Protein AF-A0A1B0CRQ1-F1 (afdb_monomer)

Nearest PDB structures (foldseek):
  3c6m-assembly1_B  TM=9.203E-01  e=2.410E-35  Homo sapiens
  3c6m-assembly1_A  TM=9.330E-01  e=7.000E-35  Homo sapiens
  3c6k-assembly1_B  TM=8.951E-01  e=2.713E-35  Homo sapiens
  3c6m-assembly2_D  TM=9.655E-01  e=1.120E-27  Homo sapiens
  3c6m-assembly2_C  TM=9.117E-01  e=4.089E-28  Homo sapiens

Organism: Lutzomyia longipalpis (NCBI:txid7200)

Sequence (328 aa):
MSVQTILLDFSIDPQRLGDDASRKEVRKRIEEALECYIPNLRFVHDLLPEDGYFCTYMDKAGTVVTVRFFHVQGLITVNVEYYKENSEQPRVSLESIKLLENSLRNYLGSERSKHLPPIKRGTYIDVYLTSSDERLIEYDIDKMVFEKRSPFQKVQIVHSKVLGNMLVLDELQNLAEADLIYTETLMMRGVEQYEGKEIVILGGGDGALLYELLKENPKFVTMLEIDDLVMQACNEHMKSICGDVLERRNGPNYEIIVGDCMVALQKYFKDGRKFDYVFGDLTDVPLSPTPTGELWDFIRTFLEASFKVLRPDGKFMTHANGPTVQRR

Radius of gyration: 27.2 Å; Cα contacts (8 Å, |Δi|>4): 620; chains: 1; bounding box: 61×34×74 Å

Secondary structure (DS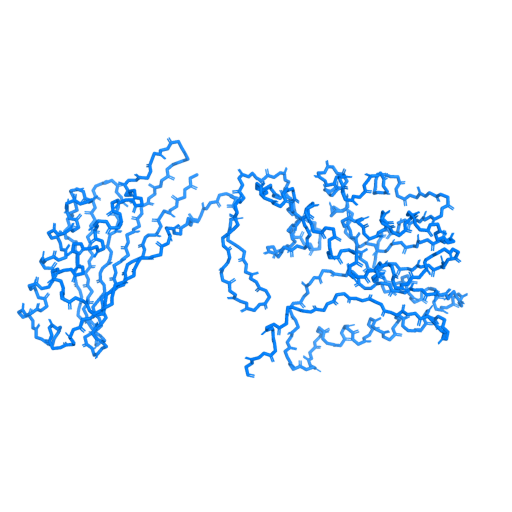SP, 8-state):
-EEEEEEEEEE--GGGGTSHHHHHHHHHHHHHHHHHHSTT-EEEEEE--TTEEEEEEE-TTS-EEEEEEETTTTEEEEEEEEEE-TTSPPSS-HHHHHHHHHHHHHHTT-SEEEEPPPEEES-SS--EEE-TTS-EEE--EEEEEEEEE-SS-EEEEEEETTTEEEEEETTEEEEETTTHHHHHHHTTTTTS--TT-EEEEEE-TT-HHHHHHHTT--SEEEEEES-HHHHHHHHHH-HHHHTTHHHHSEETTEEEEES-HHHHHHHHHHTT--EEEEEEEPPP----SSS-SHHHHHHHHHHHHHHHHEEEEEEEEE----TTTT--

Solvent-accessible surface area (backbone atoms only — not comparable to full-atom values): 17934 Å² total; per-residue (Å²): 78,27,37,40,39,37,48,36,41,35,33,34,68,28,74,54,45,69,46,72,68,44,37,52,52,53,49,51,52,50,50,61,52,45,42,77,64,44,73,73,58,36,84,72,52,71,48,76,55,98,69,31,40,37,40,34,31,36,32,95,87,58,38,37,35,42,39,40,36,31,28,88,78,12,36,38,39,39,40,39,38,32,79,42,55,73,91,52,78,69,88,66,41,76,66,48,51,54,52,46,51,53,52,49,30,62,77,57,63,33,83,45,69,47,74,56,81,65,43,71,42,79,41,94,59,84,38,69,41,60,46,86,68,73,44,88,39,79,56,70,55,80,44,78,74,44,77,51,72,57,102,85,45,40,41,33,32,35,32,27,83,86,39,38,43,28,40,27,49,71,73,35,82,76,51,37,63,64,42,56,64,57,46,40,56,55,61,38,65,89,75,58,80,47,59,66,31,37,35,38,34,35,29,48,43,61,28,36,58,61,44,58,48,58,76,42,52,35,53,30,38,41,32,21,24,65,54,67,62,48,26,53,52,24,46,74,65,37,37,90,47,14,58,60,56,58,75,59,36,52,59,99,42,36,40,56,46,82,33,64,45,69,62,52,41,54,49,35,41,76,71,67,46,66,23,46,33,40,35,46,45,57,82,91,67,90,74,65,92,59,91,63,56,72,69,44,55,47,51,52,53,51,51,56,44,51,56,63,25,40,38,100,86,34,48,80,38,55,78,88,74,60,91,65,63,78,76,127

Mean predicted aligned error: 5.33 Å

pLDDT: mean 93.25, std 8.68, range [39.09, 98.88]

Structure (mmCIF, N/CA/C/O backbone):
data_AF-A0A1B0CRQ1-F1
#
_entry.id   AF-A0A1B0CRQ1-F1
#
loop_
_atom_site.group_PDB
_atom_site.id
_atom_site.type_symbol
_atom_site.label_atom_id
_atom_site.label_alt_id
_atom_site.label_comp_id
_atom_site.label_asym_id
_atom_site.label_entity_id
_atom_site.label_seq_id
_atom_site.pdbx_PDB_ins_code
_atom_site.Cartn_x
_atom_site.Cartn_y
_atom_site.Cartn_z
_atom_site.occupancy
_atom_site.B_iso_or_equiv
_atom_site.auth_seq_id
_atom_site.auth_comp_id
_atom_site.auth_asym_id
_atom_site.auth_atom_id
_atom_site.pdbx_PDB_model_num
ATOM 1 N N . MET A 1 1 ? 0.715 12.984 -14.989 1.00 88.44 1 MET A N 1
ATOM 2 C CA . MET A 1 1 ? 1.941 12.765 -15.766 1.00 88.44 1 MET A CA 1
ATOM 3 C C . MET A 1 1 ? 2.784 11.715 -15.071 1.00 88.44 1 MET A C 1
ATOM 5 O O . MET A 1 1 ? 2.513 11.420 -13.911 1.00 88.44 1 MET A O 1
ATOM 9 N N . SER A 1 2 ? 3.770 11.146 -15.756 1.00 93.94 2 SER A N 1
ATOM 10 C CA . SER A 1 2 ? 4.771 10.257 -15.148 1.00 93.94 2 SER A CA 1
ATOM 11 C C . SER A 1 2 ? 5.952 10.059 -16.090 1.00 93.94 2 SER A C 1
ATOM 13 O O . SER A 1 2 ? 5.806 10.179 -17.308 1.00 93.94 2 SER A O 1
ATOM 15 N N . VAL A 1 3 ? 7.100 9.696 -15.535 1.00 95.75 3 VAL A N 1
ATOM 16 C CA . VAL A 1 3 ? 8.190 9.094 -16.301 1.00 95.75 3 VAL A CA 1
ATOM 17 C C . VAL A 1 3 ? 7.871 7.612 -16.466 1.00 95.75 3 VAL A C 1
ATOM 19 O O . VAL A 1 3 ? 7.690 6.895 -15.486 1.00 95.75 3 VAL A O 1
ATOM 22 N N . GLN A 1 4 ? 7.748 7.165 -17.708 1.00 96.06 4 GLN A N 1
ATOM 23 C CA . GLN A 1 4 ? 7.554 5.764 -18.054 1.00 96.06 4 GLN A CA 1
ATOM 24 C C . GLN A 1 4 ? 8.923 5.100 -18.155 1.00 96.06 4 GLN A C 1
ATOM 26 O O . GLN A 1 4 ? 9.719 5.497 -19.005 1.00 96.06 4 GLN A O 1
ATOM 31 N N . THR A 1 5 ? 9.177 4.091 -17.325 1.00 97.19 5 THR A N 1
ATOM 32 C CA . THR A 1 5 ? 10.409 3.296 -17.358 1.00 97.19 5 THR A CA 1
ATOM 33 C C . THR A 1 5 ? 10.082 1.883 -17.828 1.00 97.19 5 THR A C 1
ATOM 35 O O . THR A 1 5 ? 9.394 1.126 -17.143 1.00 97.19 5 THR A O 1
ATOM 38 N N . ILE A 1 6 ? 10.567 1.528 -19.015 1.00 97.94 6 ILE A N 1
ATOM 39 C CA . ILE A 1 6 ? 10.439 0.191 -19.600 1.00 97.94 6 ILE A CA 1
ATOM 40 C C . ILE A 1 6 ? 11.764 -0.531 -19.402 1.00 97.94 6 ILE A C 1
ATOM 42 O O . ILE A 1 6 ? 12.817 0.017 -19.723 1.00 97.94 6 ILE A O 1
ATOM 46 N N . LEU A 1 7 ? 11.688 -1.761 -18.904 1.00 98.00 7 LEU A N 1
ATOM 47 C CA . LEU A 1 7 ? 12.839 -2.597 -18.588 1.00 98.00 7 LEU A CA 1
ATOM 48 C C . LEU A 1 7 ? 12.745 -3.885 -19.403 1.00 98.00 7 LEU A C 1
ATOM 50 O O . LEU A 1 7 ? 11.723 -4.581 -19.336 1.00 98.00 7 LEU A O 1
ATOM 54 N N . LEU A 1 8 ? 13.787 -4.178 -20.181 1.00 98.19 8 LEU A N 1
ATOM 55 C CA . LEU A 1 8 ? 13.938 -5.439 -20.899 1.00 98.19 8 LEU A CA 1
ATOM 56 C C . LEU A 1 8 ? 15.290 -6.080 -20.587 1.00 98.19 8 LEU A C 1
ATOM 58 O O . LEU A 1 8 ? 16.320 -5.414 -20.658 1.00 98.19 8 LEU A O 1
ATOM 62 N N . ASP A 1 9 ? 15.279 -7.386 -20.350 1.00 98.00 9 ASP A N 1
ATOM 63 C CA . ASP A 1 9 ? 16.461 -8.182 -20.032 1.00 98.00 9 ASP A CA 1
ATOM 64 C C . ASP A 1 9 ? 16.613 -9.340 -21.022 1.00 98.00 9 ASP A C 1
ATOM 66 O O . ASP A 1 9 ? 15.627 -9.988 -21.388 1.00 98.00 9 ASP A O 1
ATOM 70 N N . PHE A 1 10 ? 17.851 -9.631 -21.421 1.00 98.00 10 PHE A N 1
ATOM 71 C CA . PHE A 1 10 ? 18.196 -10.703 -22.354 1.00 98.00 10 PHE A CA 1
ATOM 72 C C . PHE A 1 10 ? 19.434 -11.463 -21.877 1.00 98.00 10 PHE A C 1
ATOM 74 O O . PHE A 1 10 ? 20.488 -10.870 -21.657 1.00 98.00 10 PHE A O 1
ATOM 81 N N . SER A 1 11 ? 19.330 -12.785 -21.766 1.00 97.19 11 SER A N 1
ATOM 82 C CA . SER A 1 11 ? 20.460 -13.686 -21.514 1.00 97.19 11 SER A CA 1
ATOM 83 C C . SER A 1 11 ? 20.963 -14.271 -22.832 1.00 97.19 11 SER A C 1
ATOM 85 O O . SER A 1 11 ? 20.168 -14.822 -23.598 1.00 97.19 11 SER A O 1
ATOM 87 N N . ILE A 1 12 ? 22.254 -14.139 -23.115 1.00 95.25 12 ILE A N 1
ATOM 88 C CA . ILE A 1 12 ? 22.922 -14.582 -24.344 1.00 95.25 12 ILE A CA 1
ATOM 89 C C . ILE A 1 12 ? 24.236 -15.290 -24.008 1.00 95.25 12 ILE A C 1
ATOM 91 O O . ILE A 1 12 ? 24.739 -15.162 -22.896 1.00 95.25 12 ILE A O 1
ATOM 95 N N . ASP A 1 13 ? 24.833 -15.976 -24.983 1.00 93.56 13 ASP A N 1
ATOM 96 C CA . ASP A 1 13 ? 26.177 -16.541 -24.829 1.00 93.56 13 ASP A CA 1
ATOM 97 C C . ASP A 1 13 ? 27.212 -15.431 -24.511 1.00 93.56 13 ASP A C 1
ATOM 99 O O . ASP A 1 13 ? 27.408 -14.531 -25.344 1.00 93.56 13 ASP A O 1
ATOM 103 N N . PRO A 1 14 ? 27.902 -15.489 -23.350 1.00 92.69 14 PRO A N 1
ATOM 104 C CA . PRO A 1 14 ? 28.963 -14.556 -22.964 1.00 92.69 14 PRO A CA 1
ATOM 105 C C . PRO A 1 14 ? 30.034 -14.331 -24.040 1.00 92.69 14 PRO A C 1
ATOM 107 O O . PRO A 1 14 ? 30.553 -13.220 -24.176 1.00 92.69 14 PRO A O 1
ATOM 110 N N . GLN A 1 15 ? 30.348 -15.348 -24.855 1.00 89.50 15 GLN A N 1
ATOM 111 C CA . GLN A 1 15 ? 31.367 -15.242 -25.906 1.00 89.50 15 GLN A CA 1
ATOM 112 C C . GLN A 1 15 ? 31.017 -14.175 -26.949 1.00 89.50 15 GLN A C 1
ATOM 114 O O . GLN A 1 15 ? 31.909 -13.520 -27.486 1.00 89.50 15 GLN A O 1
ATOM 119 N N . ARG A 1 16 ? 29.722 -13.908 -27.169 1.00 88.56 16 ARG A N 1
ATOM 120 C CA . ARG A 1 16 ? 29.246 -12.860 -28.087 1.00 88.56 16 ARG A CA 1
ATOM 121 C C . ARG A 1 16 ? 29.513 -11.438 -27.589 1.00 88.56 16 ARG A C 1
ATOM 123 O O . ARG A 1 16 ? 29.353 -10.489 -28.354 1.00 88.56 16 ARG A O 1
ATOM 130 N N . LEU A 1 17 ? 29.900 -11.280 -26.323 1.00 89.38 17 LEU A N 1
ATOM 131 C CA . LEU A 1 17 ? 30.259 -10.000 -25.710 1.00 89.38 17 LEU A CA 1
ATOM 132 C C . LEU A 1 17 ? 31.766 -9.879 -25.423 1.00 89.38 17 LEU A C 1
ATOM 134 O O . LEU A 1 17 ? 32.216 -8.827 -24.961 1.00 89.38 17 LEU A O 1
ATOM 138 N N . GLY A 1 18 ? 32.546 -10.931 -25.694 1.00 79.62 18 GLY A N 1
ATOM 139 C CA . GLY A 1 18 ? 33.951 -11.032 -25.296 1.00 79.62 18 GLY A CA 1
ATOM 140 C C . GLY A 1 18 ? 34.890 -10.100 -26.065 1.00 79.62 18 GLY A C 1
ATOM 141 O O . GLY A 1 18 ? 35.746 -9.450 -25.463 1.00 79.62 18 GLY A O 1
ATOM 142 N N . ASP A 1 19 ? 34.705 -9.960 -27.378 1.00 86.44 19 ASP A N 1
ATOM 143 C CA . ASP A 1 19 ? 35.549 -9.119 -28.232 1.00 86.44 19 ASP A CA 1
ATOM 144 C C . ASP A 1 19 ? 34.813 -7.889 -28.797 1.00 86.44 19 ASP A C 1
ATOM 146 O O . ASP A 1 19 ? 33.585 -7.793 -28.796 1.00 86.44 19 ASP A O 1
ATOM 150 N N . ASP A 1 20 ? 35.589 -6.909 -29.263 1.00 86.44 20 ASP A N 1
ATOM 151 C CA . ASP A 1 20 ? 35.076 -5.618 -29.732 1.00 86.44 20 ASP A CA 1
ATOM 152 C C . ASP A 1 20 ? 34.212 -5.723 -30.999 1.00 86.44 20 ASP A C 1
ATOM 154 O O . ASP A 1 20 ? 33.214 -5.010 -31.124 1.00 86.44 20 ASP A O 1
ATOM 158 N N . ALA A 1 21 ? 34.554 -6.624 -31.924 1.00 89.06 21 ALA A N 1
ATOM 159 C CA . ALA A 1 21 ? 33.809 -6.785 -33.168 1.00 89.06 21 ALA A CA 1
ATOM 160 C C . ALA A 1 21 ? 32.435 -7.408 -32.896 1.00 89.06 21 ALA A C 1
ATOM 162 O O . ALA A 1 21 ? 31.419 -6.886 -33.364 1.00 89.06 21 ALA A O 1
ATOM 163 N N . SER A 1 22 ? 32.394 -8.458 -32.073 1.00 87.69 22 SER A N 1
ATOM 164 C CA . SER A 1 22 ? 31.145 -9.100 -31.658 1.00 87.69 22 SER A CA 1
ATOM 165 C C . SER A 1 22 ? 30.237 -8.130 -30.899 1.00 87.69 22 SER A C 1
ATOM 167 O O . SER A 1 22 ? 29.057 -8.003 -31.236 1.00 87.69 22 SER A O 1
ATOM 169 N N . ARG A 1 23 ? 30.783 -7.350 -29.952 1.00 88.81 23 ARG A N 1
ATOM 170 C CA . ARG A 1 23 ? 30.013 -6.319 -29.230 1.00 88.81 23 ARG A CA 1
ATOM 171 C C . ARG A 1 23 ? 29.415 -5.269 -30.162 1.00 88.81 23 ARG A C 1
ATOM 173 O O . ARG A 1 23 ? 28.250 -4.910 -30.000 1.00 88.81 23 ARG A O 1
ATOM 180 N N . LYS A 1 24 ? 30.183 -4.777 -31.139 1.00 89.50 24 LYS A N 1
ATOM 181 C CA . LYS A 1 24 ? 29.703 -3.780 -32.110 1.00 89.50 24 LYS A CA 1
ATOM 182 C C . LYS A 1 24 ? 28.577 -4.318 -32.987 1.00 89.50 24 LYS A C 1
ATOM 184 O O . LYS A 1 24 ? 27.619 -3.586 -33.227 1.00 89.50 24 LYS A O 1
ATOM 189 N N . GLU A 1 25 ? 28.654 -5.578 -33.417 1.00 91.50 25 GLU A N 1
ATOM 190 C CA . GLU A 1 25 ? 27.569 -6.217 -34.171 1.00 91.50 25 GLU A CA 1
ATOM 191 C C . GLU A 1 25 ? 26.310 -6.359 -33.309 1.00 91.50 25 GLU A C 1
ATOM 193 O O . GLU A 1 25 ? 25.230 -5.951 -33.730 1.00 91.50 25 GLU A O 1
ATOM 198 N N . VAL A 1 26 ? 26.440 -6.853 -32.072 1.00 92.62 26 VAL A N 1
ATOM 199 C CA . VAL A 1 26 ? 25.307 -6.967 -31.137 1.00 92.62 26 VAL A CA 1
ATOM 200 C C . VAL A 1 26 ? 24.661 -5.598 -30.892 1.00 92.62 26 VAL A C 1
ATOM 202 O O . VAL A 1 26 ? 23.442 -5.466 -31.006 1.00 92.62 26 VAL A O 1
ATOM 205 N N . ARG A 1 27 ? 25.463 -4.559 -30.624 1.00 93.38 27 ARG A N 1
ATOM 206 C CA . ARG A 1 27 ? 24.983 -3.181 -30.449 1.00 93.38 27 ARG A CA 1
ATOM 207 C C . ARG A 1 27 ? 24.212 -2.692 -31.672 1.00 93.38 27 ARG A C 1
ATOM 209 O O . ARG A 1 27 ? 23.125 -2.146 -31.520 1.00 93.38 27 ARG A O 1
ATOM 216 N N . LYS A 1 28 ? 24.756 -2.904 -32.872 1.00 92.69 28 LYS A N 1
ATOM 217 C CA . LYS A 1 28 ? 24.121 -2.485 -34.124 1.00 92.69 28 LYS A CA 1
ATOM 218 C C . LYS A 1 28 ? 22.754 -3.149 -34.310 1.00 92.69 28 LYS A C 1
ATOM 220 O O . LYS A 1 28 ? 21.801 -2.476 -34.678 1.00 92.69 28 LYS A O 1
ATOM 225 N N . ARG A 1 29 ? 22.629 -4.443 -33.998 1.00 93.62 29 ARG A N 1
ATOM 226 C CA . ARG A 1 29 ? 21.335 -5.149 -34.052 1.00 93.62 29 ARG A CA 1
ATOM 227 C C . ARG A 1 29 ? 20.323 -4.611 -33.053 1.00 93.62 29 ARG A C 1
ATOM 229 O O . ARG A 1 29 ? 19.144 -4.511 -33.380 1.00 93.62 29 ARG A O 1
ATOM 236 N N . ILE A 1 30 ? 20.777 -4.260 -31.851 1.00 95.88 30 ILE A N 1
ATOM 237 C CA . ILE A 1 30 ? 19.916 -3.631 -30.848 1.00 95.88 30 ILE A CA 1
ATOM 238 C C . ILE A 1 30 ? 19.436 -2.267 -31.344 1.00 95.88 30 ILE A C 1
ATOM 240 O O . ILE A 1 30 ? 18.247 -1.986 -31.264 1.00 95.88 30 ILE A O 1
ATOM 244 N N . GLU A 1 31 ? 20.328 -1.455 -31.905 1.00 94.94 31 GLU A N 1
ATOM 245 C CA . GLU A 1 31 ? 20.001 -0.150 -32.488 1.00 94.94 31 GLU A CA 1
ATOM 246 C C . GLU A 1 31 ? 18.971 -0.263 -33.624 1.00 94.94 31 GLU A C 1
ATOM 248 O O . GLU A 1 31 ? 17.937 0.401 -33.569 1.00 94.94 31 GLU A O 1
ATOM 253 N N . GLU A 1 32 ? 19.188 -1.172 -34.583 1.00 93.81 32 GLU A N 1
ATOM 254 C CA . GLU A 1 32 ? 18.252 -1.459 -35.686 1.00 93.81 32 GLU A CA 1
ATOM 255 C C . GLU A 1 32 ? 16.860 -1.863 -35.164 1.00 93.81 32 GLU A C 1
ATOM 257 O O . GLU A 1 32 ? 15.829 -1.405 -35.666 1.00 93.81 32 GLU A O 1
ATOM 262 N N . ALA A 1 33 ? 16.813 -2.713 -34.132 1.00 95.38 33 ALA A N 1
ATOM 263 C CA . ALA A 1 33 ? 15.559 -3.140 -33.526 1.00 95.38 33 ALA A CA 1
ATOM 264 C C . ALA A 1 33 ? 14.872 -2.003 -32.759 1.00 95.38 33 ALA A C 1
ATOM 266 O O . ALA A 1 33 ? 13.660 -1.850 -32.880 1.00 95.38 33 ALA A O 1
ATOM 267 N N . LEU A 1 34 ? 15.616 -1.200 -31.994 1.00 95.69 34 LEU A N 1
ATOM 268 C CA . LEU A 1 34 ? 15.077 -0.064 -31.246 1.00 95.69 34 LEU A CA 1
ATOM 269 C C . LEU A 1 34 ? 14.455 0.980 -32.178 1.00 95.69 34 LEU A C 1
ATOM 271 O O . LEU A 1 34 ? 13.351 1.444 -31.901 1.00 95.69 34 LEU A O 1
ATOM 275 N N . GLU A 1 35 ? 15.107 1.304 -33.297 1.00 93.50 35 GLU A N 1
ATOM 276 C CA . GLU A 1 35 ? 14.632 2.319 -34.247 1.00 93.50 35 GLU A CA 1
ATOM 277 C C . GLU A 1 35 ? 13.273 1.960 -34.878 1.00 93.50 35 GLU A C 1
ATOM 279 O O . GLU A 1 35 ? 12.467 2.843 -35.173 1.00 93.50 35 GLU A O 1
ATOM 284 N N . CYS A 1 36 ? 12.967 0.663 -35.004 1.00 93.19 36 CYS A N 1
ATOM 285 C CA . CYS A 1 36 ? 11.681 0.180 -35.516 1.00 93.19 36 CYS A CA 1
ATOM 286 C C . CYS A 1 36 ? 10.493 0.494 -34.587 1.00 93.19 36 CYS A C 1
ATOM 288 O O . CYS A 1 36 ? 9.362 0.596 -35.060 1.00 93.19 36 CYS A O 1
ATOM 290 N N . TYR A 1 37 ? 10.730 0.634 -33.278 1.00 93.56 37 TYR A N 1
ATOM 291 C CA . TYR A 1 37 ? 9.677 0.862 -32.276 1.00 93.56 37 TYR A CA 1
ATOM 292 C C . TYR A 1 37 ? 9.784 2.225 -31.586 1.00 93.56 37 TYR A C 1
ATOM 294 O O . TYR A 1 37 ? 8.810 2.696 -31.002 1.00 93.56 37 TYR A O 1
ATOM 302 N N . ILE A 1 38 ? 10.952 2.862 -31.657 1.00 93.81 38 ILE A N 1
ATOM 303 C CA . ILE A 1 38 ? 11.248 4.176 -31.089 1.00 93.81 38 ILE A CA 1
ATOM 304 C C . ILE A 1 38 ? 11.959 4.994 -32.181 1.00 93.81 38 ILE A C 1
ATOM 306 O O . ILE A 1 38 ? 13.190 4.989 -32.276 1.00 93.81 38 ILE A O 1
ATOM 310 N N . PRO A 1 39 ? 11.198 5.672 -33.056 1.00 90.25 39 PRO A N 1
ATOM 311 C CA . PRO A 1 39 ? 11.765 6.329 -34.225 1.00 90.25 39 PRO A CA 1
ATOM 312 C C . PRO A 1 39 ? 12.618 7.541 -33.834 1.00 90.25 39 PRO A C 1
ATOM 314 O O . PRO A 1 39 ? 12.297 8.271 -32.897 1.00 90.25 39 PRO A O 1
ATOM 317 N N . ASN A 1 40 ? 13.644 7.834 -34.636 1.00 92.19 40 ASN A N 1
ATOM 318 C CA . ASN A 1 40 ? 14.560 8.973 -34.467 1.00 92.19 40 ASN A CA 1
ATOM 319 C C . ASN A 1 40 ? 15.499 8.900 -33.249 1.00 92.19 40 ASN A C 1
ATOM 321 O O . ASN A 1 40 ? 16.061 9.935 -32.865 1.00 92.19 40 ASN A O 1
ATOM 325 N N . LEU A 1 41 ? 15.696 7.718 -32.658 1.00 94.88 41 LEU A N 1
ATOM 326 C CA . LEU A 1 41 ? 16.776 7.511 -31.696 1.00 94.88 41 LEU A CA 1
ATOM 327 C C . LEU A 1 41 ? 18.131 7.770 -32.354 1.00 94.88 41 LEU A C 1
ATOM 329 O O . LEU A 1 41 ? 18.386 7.369 -33.486 1.00 94.88 41 LEU A O 1
ATOM 333 N N . ARG A 1 42 ? 19.013 8.455 -31.632 1.00 95.31 42 ARG A N 1
ATOM 334 C CA . ARG A 1 42 ? 20.388 8.712 -32.057 1.00 95.31 42 ARG A CA 1
ATOM 335 C C . ARG A 1 42 ? 21.341 8.225 -30.995 1.00 95.31 42 ARG A C 1
ATOM 337 O O . ARG A 1 42 ? 21.136 8.504 -29.816 1.00 95.31 42 ARG A O 1
ATOM 344 N N . PHE A 1 43 ? 22.401 7.556 -31.420 1.00 96.00 43 PHE A N 1
ATOM 345 C CA . PHE A 1 43 ? 23.526 7.251 -30.552 1.00 96.00 43 PHE A CA 1
ATOM 346 C C . PHE A 1 43 ? 24.104 8.541 -29.950 1.00 96.00 43 PHE A C 1
ATOM 348 O O . PHE A 1 43 ? 24.338 9.517 -30.668 1.00 96.00 43 PHE A O 1
ATOM 355 N N . VAL A 1 44 ? 24.326 8.542 -28.636 1.00 95.75 44 VAL A N 1
ATOM 356 C CA . VAL A 1 44 ? 24.878 9.688 -27.900 1.00 95.75 44 VAL A CA 1
ATOM 357 C C . VAL A 1 44 ? 26.291 9.392 -27.427 1.00 95.75 44 VAL A C 1
ATOM 359 O O . VAL A 1 44 ? 27.205 10.171 -27.691 1.00 95.75 44 VAL A O 1
ATOM 362 N N . HIS A 1 45 ? 26.467 8.290 -26.702 1.00 94.94 45 HIS A N 1
ATOM 363 C CA . HIS A 1 45 ? 27.728 7.974 -26.045 1.00 94.94 45 HIS A CA 1
ATOM 364 C C . 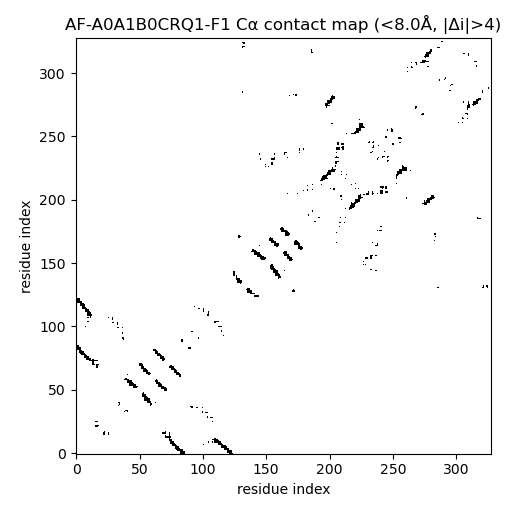HIS A 1 45 ? 27.820 6.490 -25.689 1.00 94.94 45 HIS A C 1
ATOM 366 O O . HIS A 1 45 ? 26.797 5.833 -25.480 1.00 94.94 45 HIS A O 1
ATOM 372 N N . ASP A 1 46 ? 29.045 5.985 -25.575 1.00 95.00 46 ASP A N 1
ATOM 373 C CA . ASP A 1 46 ? 29.357 4.661 -25.064 1.00 95.00 46 ASP A CA 1
ATOM 374 C C . ASP A 1 46 ? 30.573 4.651 -24.134 1.00 95.00 46 ASP A C 1
ATOM 376 O O . ASP A 1 46 ? 31.450 5.509 -24.202 1.00 95.00 46 ASP A O 1
ATOM 380 N N . LEU A 1 47 ? 30.606 3.656 -23.249 1.00 94.00 47 LEU A N 1
ATOM 381 C CA . LEU A 1 47 ? 31.667 3.428 -22.274 1.00 94.00 47 LEU A CA 1
ATOM 382 C C . LEU A 1 47 ? 31.953 1.931 -22.153 1.00 94.00 47 LEU A C 1
ATOM 384 O O . LEU A 1 47 ? 31.050 1.103 -22.277 1.00 94.00 47 LEU A O 1
ATOM 388 N N . LEU A 1 48 ? 33.204 1.590 -21.847 1.00 92.06 48 LEU A N 1
ATOM 389 C CA . LEU A 1 48 ? 33.649 0.217 -21.602 1.00 92.06 48 LEU A CA 1
ATOM 390 C C . LEU A 1 48 ? 34.190 0.078 -20.164 1.00 92.06 48 LEU A C 1
ATOM 392 O O . LEU A 1 48 ? 35.401 0.160 -19.960 1.00 92.06 48 LEU A O 1
ATOM 396 N N . PRO A 1 49 ? 33.311 -0.036 -19.154 1.00 88.94 49 PRO A N 1
ATOM 397 C CA . PRO A 1 49 ? 33.714 -0.332 -17.779 1.00 88.94 49 PRO A CA 1
ATOM 398 C C . PRO A 1 49 ? 34.272 -1.756 -17.621 1.00 88.94 49 PRO A C 1
ATOM 400 O O . PRO A 1 49 ? 34.113 -2.608 -18.489 1.00 88.94 49 PRO A O 1
ATOM 403 N N . GLU A 1 50 ? 34.901 -2.039 -16.478 1.00 89.75 50 GLU A N 1
ATOM 404 C CA . GLU A 1 50 ? 35.495 -3.359 -16.198 1.00 89.75 50 GLU A CA 1
ATOM 405 C C . GLU A 1 50 ? 34.481 -4.507 -16.268 1.00 89.75 50 GLU A C 1
ATOM 407 O O . GLU A 1 50 ? 34.832 -5.612 -16.665 1.00 89.75 50 GLU A O 1
ATOM 412 N N . ASP A 1 51 ? 33.220 -4.249 -15.909 1.00 89.31 51 ASP A N 1
ATOM 413 C CA . ASP A 1 51 ? 32.150 -5.247 -15.870 1.00 89.31 51 ASP A CA 1
ATOM 414 C C . ASP A 1 51 ? 31.440 -5.450 -17.216 1.00 89.31 51 ASP A C 1
ATOM 416 O O . ASP A 1 51 ? 30.582 -6.330 -17.344 1.00 89.31 51 ASP A O 1
ATOM 420 N N . GLY A 1 52 ? 31.791 -4.690 -18.260 1.00 91.75 52 GLY A N 1
ATOM 421 C CA . GLY A 1 52 ? 31.034 -4.750 -19.498 1.00 91.75 52 GLY A CA 1
ATOM 422 C C . GLY A 1 52 ? 31.117 -3.539 -20.405 1.00 91.75 52 GLY A C 1
ATOM 423 O O . GLY A 1 52 ? 32.102 -2.820 -20.467 1.00 91.75 52 GLY A O 1
ATOM 424 N N . TYR A 1 53 ? 30.041 -3.330 -21.150 1.00 94.19 53 TYR A N 1
ATOM 425 C CA . TYR A 1 53 ? 29.877 -2.218 -22.076 1.00 94.19 53 TYR A CA 1
ATOM 426 C C . TYR A 1 53 ? 28.561 -1.493 -21.784 1.00 94.19 53 TYR A C 1
ATOM 428 O O . TYR A 1 53 ? 27.617 -2.065 -21.231 1.00 94.19 53 TYR A O 1
ATOM 436 N N . PHE A 1 54 ? 28.512 -0.210 -22.106 1.00 95.50 54 PHE A N 1
ATOM 437 C CA . PHE A 1 54 ? 27.368 0.663 -21.891 1.00 95.50 54 PHE A CA 1
ATOM 438 C C . PHE A 1 54 ? 27.205 1.572 -23.101 1.00 95.50 54 PHE A C 1
ATOM 440 O O . PHE A 1 54 ? 28.190 2.151 -23.555 1.00 95.50 54 PHE A O 1
ATOM 447 N N . CYS A 1 55 ? 25.983 1.752 -23.590 1.00 96.69 55 CYS A N 1
ATOM 448 C CA . CYS A 1 55 ? 25.688 2.803 -24.557 1.00 96.69 55 CYS A CA 1
ATOM 449 C C . CYS A 1 55 ? 24.339 3.475 -24.301 1.00 96.69 55 CYS A C 1
ATOM 451 O O . CYS A 1 55 ? 23.422 2.889 -23.721 1.00 96.69 55 CYS A O 1
ATOM 453 N N . THR A 1 56 ? 24.236 4.716 -24.769 1.00 97.81 56 THR A N 1
ATOM 454 C CA . THR A 1 56 ? 23.048 5.556 -24.626 1.00 97.81 56 THR A CA 1
ATOM 455 C C . THR A 1 56 ? 22.582 6.059 -25.982 1.00 97.81 56 THR A C 1
ATOM 457 O O . THR A 1 56 ? 23.380 6.533 -26.796 1.00 97.81 56 THR A O 1
ATOM 460 N N . TYR A 1 57 ? 21.269 6.031 -26.178 1.00 97.56 57 TYR A N 1
ATOM 461 C CA . TYR A 1 57 ? 20.570 6.625 -27.305 1.00 97.56 57 TYR A CA 1
ATOM 462 C C . TYR A 1 57 ? 19.561 7.648 -26.800 1.00 97.56 57 TYR A C 1
ATOM 464 O O . TYR A 1 57 ? 18.963 7.469 -25.740 1.00 97.56 57 TYR A O 1
ATOM 472 N N . MET A 1 58 ? 19.352 8.718 -27.559 1.00 97.19 58 MET A N 1
ATOM 473 C CA . MET A 1 58 ? 18.332 9.715 -27.248 1.00 97.19 58 MET A CA 1
ATOM 474 C C . MET A 1 58 ? 17.633 10.201 -28.509 1.00 97.19 58 MET A C 1
ATOM 476 O O . MET A 1 58 ? 18.258 10.324 -29.564 1.00 97.19 58 MET A O 1
ATOM 480 N N . ASP A 1 59 ? 16.349 10.524 -28.394 1.00 94.81 59 ASP A N 1
ATOM 481 C CA . ASP A 1 59 ? 15.623 11.268 -29.422 1.00 94.81 59 ASP A CA 1
ATOM 482 C C . ASP A 1 59 ? 15.483 12.756 -29.036 1.00 94.81 59 ASP A C 1
ATOM 484 O O . ASP A 1 59 ? 15.798 13.183 -27.923 1.00 94.81 59 ASP A O 1
ATOM 488 N N . LYS A 1 60 ? 15.000 13.584 -29.970 1.00 91.75 60 LYS A N 1
ATOM 489 C CA . LYS A 1 60 ? 14.724 15.010 -29.698 1.00 91.75 60 LYS A CA 1
ATOM 490 C C . LYS A 1 60 ? 13.510 15.238 -28.795 1.00 91.75 60 LYS A C 1
ATOM 492 O O . LYS A 1 60 ? 13.329 16.343 -28.295 1.00 91.75 60 LYS A O 1
ATOM 497 N N . ALA A 1 61 ? 12.661 14.230 -28.646 1.00 89.69 61 ALA A N 1
ATOM 498 C CA . ALA A 1 61 ? 11.438 14.287 -27.865 1.00 89.69 61 ALA A CA 1
ATOM 499 C C . ALA A 1 61 ? 11.679 13.934 -26.383 1.00 89.69 61 ALA A C 1
ATOM 501 O O . ALA A 1 61 ? 10.715 13.884 -25.616 1.00 89.69 61 ALA A O 1
ATOM 502 N N . GLY A 1 62 ? 12.933 13.693 -25.984 1.00 92.12 62 GLY A N 1
ATOM 503 C CA . GLY A 1 62 ? 13.345 13.418 -24.609 1.00 92.12 62 GLY A CA 1
ATOM 504 C C . GLY A 1 62 ? 13.284 11.943 -24.206 1.00 92.12 62 GLY A C 1
ATOM 505 O O . GLY A 1 62 ? 13.390 11.655 -23.018 1.00 92.12 62 GLY A O 1
ATOM 506 N N . THR A 1 63 ? 13.101 11.016 -25.152 1.00 96.50 63 THR A N 1
ATOM 507 C CA . THR A 1 63 ? 13.239 9.578 -24.886 1.00 96.50 63 THR A CA 1
ATOM 508 C C . THR A 1 63 ? 14.718 9.251 -24.710 1.00 96.50 63 THR A C 1
ATOM 510 O O . THR A 1 63 ? 15.527 9.581 -25.578 1.00 96.50 63 THR A O 1
ATOM 513 N N . VAL A 1 64 ? 15.067 8.578 -23.617 1.00 97.69 64 VAL A N 1
ATOM 514 C CA . VAL A 1 64 ? 16.419 8.096 -23.327 1.00 97.69 64 VAL A CA 1
ATOM 515 C C . VAL A 1 64 ? 16.387 6.577 -23.312 1.00 97.69 64 VAL A C 1
ATOM 517 O O . VAL A 1 64 ? 15.575 5.976 -22.614 1.00 97.69 64 VAL A O 1
ATOM 520 N N . VAL A 1 65 ? 17.275 5.948 -24.074 1.00 98.19 65 VAL A N 1
ATOM 521 C CA . VAL A 1 65 ? 17.491 4.503 -24.026 1.00 98.19 65 VAL A CA 1
ATOM 522 C C . VAL A 1 65 ? 18.902 4.241 -23.549 1.00 98.19 65 VAL A C 1
ATOM 524 O O . VAL A 1 65 ? 19.856 4.766 -24.117 1.00 98.19 65 VAL A O 1
ATOM 527 N N . THR A 1 66 ? 19.045 3.412 -22.526 1.00 98.06 66 THR A N 1
AT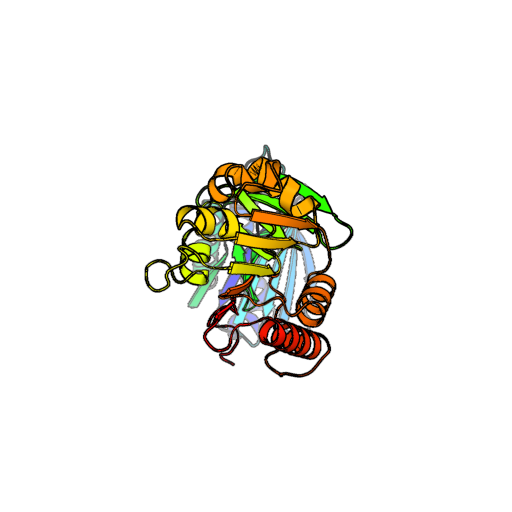OM 528 C CA . THR A 1 66 ? 20.347 2.925 -22.070 1.00 98.06 66 THR A CA 1
ATOM 529 C C . THR A 1 66 ? 20.421 1.424 -22.268 1.00 98.06 66 THR A C 1
ATOM 531 O O . THR A 1 66 ? 19.461 0.708 -21.990 1.00 98.06 66 THR A O 1
ATOM 534 N N . VAL A 1 67 ? 21.558 0.953 -22.772 1.00 97.94 67 VAL A N 1
ATOM 535 C CA . VAL A 1 67 ? 21.824 -0.469 -22.969 1.00 97.94 67 VAL A CA 1
ATOM 536 C C . VAL A 1 67 ? 23.094 -0.835 -22.219 1.00 97.94 67 VAL A C 1
ATOM 538 O O . VAL A 1 67 ? 24.150 -0.232 -22.422 1.00 97.94 67 VAL A O 1
ATOM 541 N N . ARG A 1 68 ? 22.990 -1.824 -21.336 1.00 97.12 68 ARG A N 1
ATOM 542 C CA . ARG A 1 68 ? 24.099 -2.378 -20.560 1.00 97.12 68 ARG A CA 1
ATOM 543 C C . ARG A 1 68 ? 24.378 -3.799 -21.014 1.00 97.12 68 ARG A C 1
ATOM 545 O O . ARG A 1 68 ? 23.458 -4.589 -21.165 1.00 97.12 68 ARG A O 1
ATOM 552 N N . PHE A 1 69 ? 25.652 -4.120 -21.189 1.00 96.50 69 PHE A N 1
ATOM 553 C CA . PHE A 1 69 ? 26.129 -5.428 -21.619 1.00 96.50 69 PHE A CA 1
ATOM 554 C C . PHE A 1 69 ? 27.093 -5.959 -20.562 1.00 96.50 69 PHE A C 1
ATOM 556 O O . PHE A 1 69 ? 28.208 -5.460 -20.453 1.00 96.50 69 PHE A O 1
ATOM 563 N N . PHE A 1 70 ? 26.686 -6.965 -19.802 1.00 94.94 70 PHE A N 1
ATOM 564 C CA . PHE A 1 70 ? 27.501 -7.631 -18.792 1.00 94.94 70 PHE A CA 1
ATOM 565 C C . PHE A 1 70 ? 28.142 -8.875 -19.406 1.00 94.94 70 PHE A C 1
ATOM 567 O O . PHE A 1 70 ? 27.506 -9.919 -19.565 1.00 94.94 70 PHE A O 1
ATOM 574 N N . HIS A 1 71 ? 29.402 -8.738 -19.811 1.00 89.31 71 HIS A N 1
ATOM 575 C CA . HIS A 1 71 ? 30.068 -9.715 -20.669 1.00 89.31 71 HIS A CA 1
ATOM 576 C C . HIS A 1 71 ? 30.356 -11.051 -19.971 1.00 89.31 71 HIS A C 1
ATOM 578 O O . HIS A 1 71 ? 30.263 -12.083 -20.621 1.00 89.31 71 HIS A O 1
ATOM 584 N N . VAL A 1 72 ? 30.649 -11.056 -18.664 1.00 89.44 72 VAL A N 1
ATOM 585 C CA . VAL A 1 72 ? 30.923 -12.295 -17.907 1.00 89.44 72 VAL A CA 1
ATOM 586 C C . VAL A 1 72 ? 29.656 -13.137 -17.746 1.00 89.44 72 VAL A C 1
ATOM 588 O O . VAL A 1 72 ? 29.695 -14.357 -17.872 1.00 89.44 72 VAL A O 1
ATOM 591 N N . GLN A 1 73 ? 28.527 -12.485 -17.471 1.00 91.94 73 GLN A N 1
ATOM 592 C CA . GLN A 1 73 ? 27.242 -13.132 -17.211 1.00 91.94 73 GLN A CA 1
ATOM 593 C C . GLN A 1 73 ? 26.444 -13.408 -18.490 1.00 91.94 73 GLN A C 1
ATOM 595 O O . GLN A 1 73 ? 25.461 -14.140 -18.433 1.00 91.94 73 GLN A O 1
ATOM 600 N N . GLY A 1 74 ? 26.820 -12.799 -19.621 1.00 93.88 74 GLY A N 1
ATOM 601 C CA . GLY A 1 74 ? 26.029 -12.870 -20.848 1.00 93.88 74 GLY A CA 1
ATOM 602 C C . GLY A 1 74 ? 24.672 -12.178 -20.705 1.00 93.88 74 GLY A C 1
ATOM 603 O O . GLY A 1 74 ? 23.675 -12.657 -21.233 1.00 93.88 74 GLY A O 1
ATOM 604 N N . LEU A 1 75 ? 24.599 -11.075 -19.955 1.00 96.25 75 LEU A N 1
ATOM 605 C CA . LEU A 1 75 ? 23.354 -10.342 -19.712 1.00 96.25 75 LEU A CA 1
ATOM 606 C C . LEU A 1 75 ? 23.360 -9.015 -20.469 1.00 96.25 75 LEU A C 1
ATOM 608 O O . LEU A 1 75 ? 24.312 -8.245 -20.376 1.00 96.25 75 LEU A O 1
ATOM 612 N N . ILE A 1 76 ? 22.272 -8.722 -21.173 1.00 97.44 76 ILE A N 1
ATOM 613 C CA . ILE A 1 76 ? 22.007 -7.413 -21.763 1.00 97.44 76 ILE A CA 1
ATOM 614 C C . ILE A 1 76 ? 20.743 -6.847 -21.129 1.00 97.44 76 ILE A C 1
ATOM 616 O O . ILE A 1 76 ? 19.708 -7.511 -21.148 1.00 97.44 76 ILE A O 1
ATOM 620 N N . THR A 1 77 ? 20.813 -5.625 -20.606 1.00 97.88 77 THR A N 1
ATOM 621 C CA . THR A 1 77 ? 19.638 -4.893 -20.120 1.00 97.88 77 THR A CA 1
ATOM 622 C C . THR A 1 77 ? 19.402 -3.655 -20.977 1.00 97.88 77 THR A C 1
ATOM 624 O O . THR A 1 77 ? 20.345 -2.981 -21.396 1.00 97.88 77 THR A O 1
ATOM 627 N N . VAL A 1 78 ? 18.136 -3.379 -21.275 1.00 98.19 78 VAL A N 1
ATOM 628 C CA . VAL A 1 78 ? 17.678 -2.235 -22.066 1.00 98.19 78 VAL A CA 1
ATOM 629 C C . VAL A 1 78 ? 16.660 -1.473 -21.231 1.00 98.19 78 VAL A C 1
ATOM 631 O O . VAL A 1 78 ? 15.580 -1.990 -20.943 1.00 98.19 78 VAL A O 1
ATOM 634 N N . ASN A 1 79 ? 16.983 -0.227 -20.889 1.00 98.19 79 ASN A N 1
ATOM 635 C CA . ASN A 1 79 ? 16.065 0.665 -20.190 1.00 98.19 79 ASN A CA 1
ATOM 636 C C . ASN A 1 79 ? 15.627 1.771 -21.140 1.00 98.19 79 ASN A C 1
ATOM 638 O O . ASN A 1 79 ? 16.475 2.477 -21.686 1.00 98.19 79 ASN A O 1
ATOM 642 N N . VAL A 1 80 ? 14.320 1.945 -21.309 1.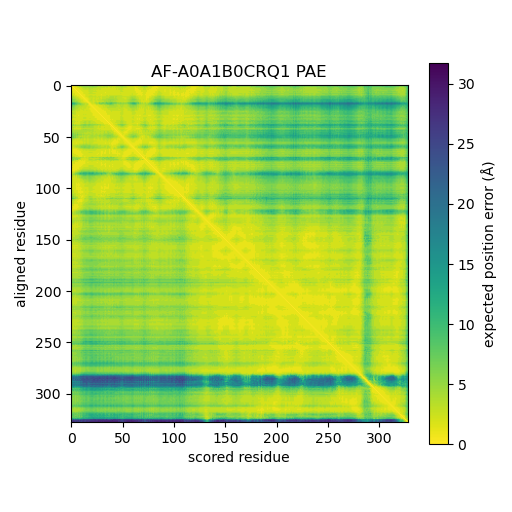00 97.88 80 VAL A N 1
ATOM 643 C CA . VAL A 1 80 ? 13.731 3.055 -22.067 1.00 97.88 80 VAL A CA 1
ATOM 644 C C . VAL A 1 80 ? 12.998 3.955 -21.088 1.00 97.88 80 VAL A C 1
ATOM 646 O O . VAL A 1 80 ? 12.094 3.501 -20.389 1.00 97.88 80 VAL A O 1
ATOM 649 N N . GLU A 1 81 ? 13.360 5.231 -21.063 1.00 97.56 81 GLU A N 1
ATOM 650 C CA . GLU A 1 81 ? 12.738 6.239 -20.218 1.00 97.56 81 GLU A CA 1
ATOM 651 C C . GLU A 1 81 ? 12.204 7.388 -21.062 1.00 97.56 81 GLU A C 1
ATOM 653 O O . GLU A 1 81 ? 12.899 7.933 -21.919 1.00 97.56 81 GLU A O 1
ATOM 658 N N . TYR A 1 82 ? 10.954 7.770 -20.825 1.00 96.62 82 TYR A N 1
ATOM 659 C CA . TYR A 1 82 ? 10.373 8.960 -21.434 1.00 96.62 82 TYR A CA 1
ATOM 660 C C . TYR A 1 82 ? 9.293 9.552 -20.541 1.00 96.62 82 TYR A C 1
ATOM 662 O O . TYR A 1 82 ? 8.621 8.858 -19.779 1.00 96.62 82 TYR A O 1
ATOM 670 N N . TYR A 1 83 ? 9.105 10.859 -20.656 1.00 95.00 83 TYR A N 1
ATOM 671 C CA . TYR A 1 83 ? 8.022 11.549 -19.978 1.00 95.00 83 TYR A CA 1
ATOM 672 C C . TYR A 1 83 ? 6.707 11.386 -20.752 1.00 95.00 83 TYR A C 1
ATOM 674 O O . TYR A 1 83 ? 6.683 11.510 -21.979 1.00 95.00 83 TYR A O 1
ATOM 682 N N . LYS A 1 84 ? 5.622 11.100 -20.027 1.00 93.75 84 LYS A N 1
ATOM 683 C CA . LYS A 1 84 ? 4.272 10.916 -20.565 1.00 93.75 84 LYS A CA 1
ATOM 684 C C . LYS A 1 84 ? 3.272 11.774 -19.792 1.00 93.75 84 LYS A C 1
ATOM 686 O O . LYS A 1 84 ? 3.097 11.601 -18.577 1.00 93.75 84 LYS A O 1
ATOM 691 N N . GLU A 1 85 ? 2.540 12.626 -20.503 1.00 91.31 85 GLU A N 1
ATOM 692 C CA . GLU A 1 85 ? 1.414 13.357 -19.922 1.00 91.31 85 GLU A CA 1
ATOM 693 C C . GLU A 1 85 ? 0.195 12.449 -19.672 1.00 91.31 85 GLU A C 1
ATOM 695 O O . GLU A 1 85 ? 0.048 11.362 -20.243 1.00 91.31 85 GLU A O 1
ATOM 700 N N . ASN A 1 86 ? -0.711 12.870 -18.783 1.00 83.75 86 ASN A N 1
ATOM 701 C CA . ASN A 1 86 ? -1.905 12.065 -18.466 1.00 83.75 86 ASN A CA 1
ATOM 702 C C . ASN A 1 86 ? -2.840 11.891 -19.672 1.00 83.75 86 ASN A C 1
ATOM 704 O O . ASN A 1 86 ? -3.424 10.823 -19.833 1.00 83.75 86 ASN A O 1
ATOM 708 N N . SER A 1 87 ? -2.959 12.920 -20.513 1.00 85.69 87 SER A N 1
ATOM 709 C CA . SER A 1 87 ? -3.810 12.934 -21.710 1.00 85.69 87 SER A CA 1
ATOM 710 C C . SER A 1 87 ? -3.205 12.200 -22.910 1.00 85.69 87 SER A C 1
ATOM 712 O O . SER A 1 87 ? -3.912 11.922 -23.877 1.00 85.69 87 SER A O 1
ATOM 714 N N . GLU A 1 88 ? -1.909 11.893 -22.871 1.00 89.88 88 GLU A N 1
ATOM 715 C CA . GLU A 1 88 ? -1.196 11.276 -23.985 1.00 89.88 88 GLU A CA 1
ATOM 716 C C . GLU A 1 88 ? -1.292 9.750 -23.951 1.00 89.88 88 GLU A C 1
ATOM 718 O O . GLU A 1 88 ? -1.349 9.118 -22.890 1.00 89.88 88 GLU A O 1
ATOM 723 N N . GLN A 1 89 ? -1.246 9.138 -25.134 1.00 90.62 89 GLN A N 1
ATOM 724 C CA . GLN A 1 89 ? -1.014 7.703 -25.258 1.00 90.62 89 GLN A CA 1
ATOM 725 C C . GLN A 1 89 ? 0.463 7.377 -24.979 1.00 90.62 89 GLN A C 1
ATOM 727 O O . GLN A 1 89 ? 1.329 8.230 -25.191 1.00 90.62 89 GLN A O 1
ATOM 732 N N . PRO A 1 90 ? 0.787 6.166 -24.493 1.00 92.00 90 PRO A N 1
ATOM 733 C CA . PRO A 1 90 ? 2.176 5.740 -24.353 1.00 92.00 90 PRO A CA 1
ATOM 734 C C . PRO A 1 90 ? 2.910 5.830 -25.695 1.00 92.00 90 PRO A C 1
ATOM 736 O O . PRO A 1 90 ? 2.414 5.322 -26.700 1.00 92.00 90 PRO A O 1
ATOM 739 N N . ARG A 1 91 ? 4.106 6.433 -25.707 1.00 90.94 91 ARG A N 1
ATOM 740 C CA . ARG A 1 91 ? 4.953 6.488 -26.913 1.00 90.94 91 ARG A CA 1
ATOM 741 C C . ARG A 1 91 ? 5.365 5.096 -27.374 1.00 90.94 91 ARG A C 1
ATOM 743 O O . ARG A 1 91 ? 5.433 4.835 -28.567 1.00 90.94 91 ARG A O 1
ATOM 750 N N . VAL A 1 92 ? 5.611 4.212 -26.410 1.00 92.56 92 VAL A N 1
ATOM 751 C CA . VAL A 1 92 ? 5.883 2.796 -26.643 1.00 92.56 92 VAL A CA 1
ATOM 752 C C . VAL A 1 92 ? 4.766 2.007 -25.972 1.00 92.56 92 VAL A C 1
ATOM 754 O O . VAL A 1 92 ? 4.672 1.964 -24.744 1.00 92.56 92 VAL A O 1
ATOM 757 N N . SER A 1 93 ? 3.880 1.435 -26.786 1.00 93.31 93 SER A N 1
ATOM 758 C CA . SER A 1 93 ? 2.745 0.646 -26.299 1.00 93.31 93 SER A CA 1
ATOM 759 C C . SER A 1 93 ? 3.201 -0.704 -25.733 1.00 93.31 93 SER A C 1
ATOM 761 O O . SER A 1 93 ? 4.267 -1.204 -26.090 1.00 93.31 93 SER A O 1
ATOM 763 N N . LEU A 1 94 ? 2.372 -1.350 -24.906 1.00 92.94 94 LEU A N 1
ATOM 764 C CA . LEU A 1 94 ? 2.667 -2.699 -24.402 1.00 92.94 94 LEU A CA 1
ATOM 765 C C . LEU A 1 94 ? 2.845 -3.725 -25.535 1.00 92.94 94 LEU A C 1
ATOM 767 O O . LEU A 1 94 ? 3.656 -4.642 -25.422 1.00 92.94 94 LEU A O 1
ATOM 771 N N . GLU A 1 95 ? 2.107 -3.574 -26.634 1.00 94.56 95 GLU A N 1
ATOM 772 C CA . GLU A 1 95 ? 2.276 -4.409 -27.824 1.00 94.56 95 GLU A CA 1
ATOM 773 C C . GLU A 1 95 ? 3.638 -4.163 -28.482 1.00 94.56 95 GLU A C 1
ATOM 775 O O . GLU A 1 95 ? 4.368 -5.113 -28.757 1.00 94.56 95 GLU A O 1
ATOM 780 N N . SER A 1 96 ? 4.035 -2.896 -28.635 1.00 94.88 96 SER A N 1
ATOM 781 C CA . SER A 1 96 ? 5.353 -2.520 -29.157 1.00 94.88 96 SER A CA 1
ATOM 782 C C . SER A 1 96 ? 6.490 -3.061 -28.285 1.00 94.88 96 SER A C 1
ATOM 784 O O . SER A 1 96 ? 7.475 -3.547 -28.828 1.00 94.88 96 SER A O 1
ATOM 786 N N . ILE A 1 97 ? 6.343 -3.054 -26.953 1.00 96.69 97 ILE A N 1
ATOM 787 C CA . ILE A 1 97 ? 7.320 -3.648 -26.021 1.00 96.69 97 ILE A CA 1
ATOM 788 C C . ILE A 1 97 ? 7.469 -5.151 -26.282 1.00 96.69 97 ILE A C 1
ATOM 790 O O . ILE A 1 97 ? 8.588 -5.643 -26.406 1.00 96.69 97 ILE A O 1
ATOM 794 N N . LYS A 1 98 ? 6.355 -5.882 -26.417 1.00 96.31 98 LYS A N 1
ATOM 795 C CA . LYS A 1 98 ? 6.367 -7.328 -26.702 1.00 96.31 98 LYS A CA 1
ATOM 796 C C . LYS A 1 98 ? 6.996 -7.645 -28.058 1.00 96.31 98 LYS A C 1
ATOM 798 O O . LYS A 1 98 ? 7.728 -8.624 -28.191 1.00 96.31 98 LYS A O 1
ATOM 803 N N . LEU A 1 99 ? 6.698 -6.844 -29.078 1.00 96.75 99 LEU A N 1
ATOM 804 C CA . LEU 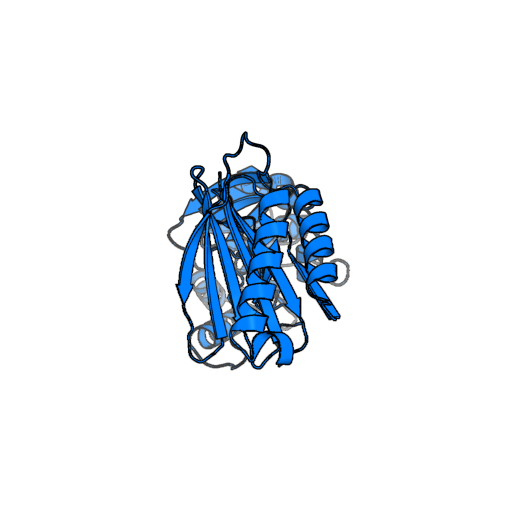A 1 99 ? 7.267 -7.012 -30.415 1.00 96.75 99 LEU A CA 1
ATOM 805 C C . LEU A 1 99 ? 8.771 -6.697 -30.431 1.00 96.75 99 LEU A C 1
ATOM 807 O O . LEU A 1 99 ? 9.544 -7.469 -31.002 1.00 96.75 99 LEU A O 1
ATOM 811 N N . LEU A 1 100 ? 9.195 -5.633 -29.742 1.00 96.44 100 LEU A N 1
ATOM 812 C CA . LEU A 1 100 ? 10.604 -5.290 -29.544 1.00 96.44 100 LEU A CA 1
ATOM 813 C C . LEU A 1 100 ? 11.354 -6.412 -28.817 1.00 96.44 100 LEU A C 1
ATOM 815 O O . LEU A 1 100 ? 12.405 -6.838 -29.293 1.00 96.44 100 LEU A O 1
ATOM 819 N N . GLU A 1 101 ? 10.804 -6.931 -27.715 1.00 97.50 101 GLU A N 1
ATOM 820 C CA . GLU A 1 101 ? 11.394 -8.051 -26.976 1.00 97.50 101 GLU A CA 1
ATOM 821 C C . GLU A 1 101 ? 11.592 -9.271 -27.882 1.00 97.50 101 GLU A C 1
ATOM 823 O O . GLU A 1 101 ? 12.689 -9.818 -27.948 1.00 97.50 101 GLU A O 1
ATOM 828 N N . ASN A 1 102 ? 10.558 -9.683 -28.622 1.00 96.69 102 ASN A N 1
ATOM 829 C CA . ASN A 1 102 ? 10.642 -10.841 -29.513 1.00 96.69 102 ASN A CA 1
ATOM 830 C C . ASN A 1 102 ? 11.666 -10.640 -30.639 1.00 96.69 102 ASN A C 1
ATOM 832 O O . ASN A 1 102 ? 12.409 -11.565 -30.971 1.00 96.69 102 ASN A O 1
ATOM 836 N N . SER A 1 103 ? 11.713 -9.437 -31.215 1.00 96.19 103 SER A N 1
ATOM 837 C CA . SER A 1 103 ? 12.685 -9.055 -32.241 1.00 96.19 103 SER A CA 1
ATOM 838 C C . SER A 1 103 ? 14.116 -9.192 -31.711 1.00 96.19 103 SER A C 1
ATOM 840 O O . SER A 1 103 ? 14.927 -9.935 -32.270 1.00 96.19 103 SER A O 1
ATOM 842 N N . LEU A 1 104 ? 14.396 -8.566 -30.564 1.00 96.50 104 LEU A N 1
ATOM 843 C CA . LEU A 1 104 ? 15.694 -8.630 -29.900 1.00 96.50 104 LEU A CA 1
ATOM 844 C C . LEU A 1 104 ? 16.054 -10.057 -29.492 1.00 96.50 104 LEU A C 1
ATOM 846 O O . LEU A 1 104 ? 17.158 -10.498 -29.789 1.00 96.50 104 LEU A O 1
ATOM 850 N N . ARG A 1 105 ? 15.130 -10.819 -28.901 1.00 96.62 105 ARG A N 1
ATOM 851 C CA . ARG A 1 105 ? 15.365 -12.218 -28.517 1.00 96.62 105 ARG A CA 1
ATOM 852 C C . ARG A 1 105 ? 15.864 -13.046 -29.699 1.00 96.62 105 ARG A C 1
ATOM 854 O O . ARG A 1 105 ? 16.840 -13.780 -29.559 1.00 96.62 105 ARG A O 1
ATOM 861 N N . ASN A 1 106 ? 15.219 -12.908 -30.858 1.00 94.94 106 ASN A N 1
ATOM 862 C CA . ASN A 1 106 ? 15.577 -13.657 -32.059 1.00 94.94 106 ASN A CA 1
ATOM 863 C C . ASN A 1 106 ? 16.941 -13.220 -32.622 1.00 94.94 106 ASN A C 1
ATOM 865 O O . ASN A 1 106 ? 17.773 -14.076 -32.912 1.00 94.94 106 ASN A O 1
ATOM 869 N N . TYR A 1 107 ? 17.215 -11.914 -32.726 1.00 93.06 107 TYR A N 1
ATOM 870 C CA . TYR A 1 107 ? 18.513 -11.414 -33.215 1.00 93.06 107 TYR A CA 1
ATOM 871 C C . TYR A 1 107 ? 19.679 -11.760 -32.285 1.00 93.06 107 TYR A C 1
ATOM 873 O O . TYR A 1 107 ? 20.786 -12.101 -32.715 1.00 93.06 107 TYR A O 1
ATOM 881 N N . LEU A 1 108 ? 19.425 -11.675 -30.985 1.00 93.38 108 LEU A N 1
ATOM 882 C CA . LEU A 1 108 ? 20.398 -11.947 -29.943 1.00 93.38 108 LEU A CA 1
ATOM 883 C C . LEU A 1 108 ? 20.568 -13.444 -29.674 1.00 93.38 108 LEU A C 1
ATOM 885 O O . LEU A 1 108 ? 21.460 -13.805 -28.912 1.00 93.38 108 LEU A O 1
ATOM 889 N N . GLY A 1 109 ? 19.770 -14.319 -30.300 1.00 93.00 109 GLY A N 1
ATOM 890 C CA . GLY A 1 109 ? 19.772 -15.752 -29.994 1.00 93.00 109 GLY A CA 1
ATOM 891 C C . GLY A 1 109 ? 19.616 -16.002 -28.493 1.00 93.00 109 GLY A C 1
ATOM 892 O O . GLY A 1 109 ? 20.322 -16.831 -27.931 1.00 93.00 109 GLY A O 1
ATOM 893 N N . SER A 1 110 ? 18.782 -15.193 -27.837 1.00 94.81 110 SER A N 1
ATOM 894 C CA . SER A 1 110 ? 18.705 -15.137 -26.383 1.00 94.81 110 SER A CA 1
ATOM 895 C C . SER A 1 110 ? 17.982 -16.360 -25.825 1.00 94.81 110 SER A C 1
ATOM 897 O O . SER A 1 110 ? 16.872 -16.679 -26.254 1.00 94.81 110 SER A O 1
ATOM 899 N N . GLU A 1 111 ? 18.600 -17.020 -24.845 1.00 91.44 111 GLU A N 1
ATOM 900 C CA . GLU A 1 111 ? 18.028 -18.183 -24.153 1.00 91.44 111 GLU A CA 1
ATOM 901 C C . GLU A 1 111 ? 16.831 -17.788 -23.282 1.00 91.44 111 GLU A C 1
ATOM 903 O O . GLU A 1 111 ? 15.869 -18.543 -23.130 1.00 91.44 111 GLU A O 1
ATOM 908 N N . ARG A 1 112 ? 16.882 -16.575 -22.723 1.00 95.25 112 ARG A N 1
ATOM 909 C CA . ARG A 1 112 ? 15.838 -16.000 -21.881 1.00 95.25 112 ARG A CA 1
ATOM 910 C C . ARG A 1 112 ? 15.720 -14.507 -22.149 1.00 95.25 112 ARG A C 1
ATOM 912 O O . ARG A 1 112 ? 16.679 -13.774 -21.939 1.00 95.25 112 ARG A O 1
ATOM 919 N N . SER A 1 113 ? 14.520 -14.064 -22.509 1.00 96.75 113 SER A N 1
ATOM 920 C CA . SER A 1 113 ? 14.145 -12.650 -22.538 1.00 96.75 113 SER A CA 1
ATOM 921 C C . SER A 1 113 ? 13.047 -12.362 -21.516 1.00 96.75 113 SER A C 1
ATOM 923 O O . SER A 1 113 ? 12.266 -13.256 -21.160 1.00 96.75 113 SER A O 1
ATOM 925 N N . LYS A 1 114 ? 12.995 -11.130 -21.011 1.00 96.69 114 LYS A N 1
ATOM 926 C CA . LYS A 1 114 ? 11.908 -10.669 -20.149 1.00 96.69 114 LYS A CA 1
ATOM 927 C C . LYS A 1 114 ? 11.673 -9.177 -20.337 1.00 96.69 114 LYS A C 1
ATOM 929 O O . LYS A 1 114 ? 12.622 -8.408 -20.292 1.00 96.69 114 LYS A O 1
ATOM 934 N N . HIS A 1 115 ? 10.412 -8.765 -20.441 1.00 95.94 115 HIS A N 1
ATOM 935 C CA . HIS A 1 115 ? 9.996 -7.401 -20.109 1.00 95.94 115 HIS A CA 1
ATOM 936 C C . HIS A 1 115 ? 9.165 -7.386 -18.821 1.00 95.94 115 HIS A C 1
ATOM 938 O O . HIS A 1 115 ? 8.452 -8.351 -18.502 1.00 95.94 115 HIS A O 1
ATOM 944 N N . LEU A 1 116 ? 9.247 -6.276 -18.092 1.00 92.81 116 LEU A N 1
ATOM 945 C CA . LEU A 1 116 ? 8.333 -5.946 -16.999 1.00 92.81 116 LEU A CA 1
ATOM 946 C C . LEU A 1 116 ? 7.233 -4.996 -17.502 1.00 92.81 116 LEU A C 1
ATOM 948 O O . LEU A 1 116 ? 7.448 -4.285 -18.492 1.00 92.81 116 LEU A O 1
ATOM 952 N N . PRO A 1 117 ? 6.054 -4.956 -16.852 1.00 92.94 117 PRO A N 1
ATOM 953 C CA . PRO A 1 117 ? 5.136 -3.837 -17.025 1.00 92.94 117 PRO A CA 1
ATOM 954 C C . PRO A 1 117 ? 5.876 -2.504 -16.807 1.00 92.94 117 PRO A C 1
ATOM 956 O O . PRO A 1 117 ? 6.709 -2.430 -15.900 1.00 92.94 117 PRO A O 1
ATOM 959 N N . PRO A 1 118 ? 5.617 -1.464 -17.622 1.00 94.81 118 PRO A N 1
ATOM 960 C CA . PRO A 1 118 ? 6.284 -0.178 -17.453 1.00 94.81 118 PRO A CA 1
ATOM 961 C C . PRO A 1 118 ? 6.045 0.410 -16.060 1.00 94.81 118 PRO A C 1
ATOM 963 O O . PRO A 1 118 ? 4.898 0.540 -15.628 1.00 94.81 118 PRO A O 1
ATOM 966 N N . ILE A 1 119 ? 7.122 0.808 -15.383 1.00 95.50 119 ILE A N 1
ATOM 967 C CA . ILE A 1 119 ? 7.052 1.452 -14.070 1.00 95.50 119 ILE A CA 1
ATOM 968 C C . ILE A 1 119 ? 6.771 2.943 -14.271 1.00 95.50 119 ILE A C 1
ATOM 970 O O . ILE A 1 119 ? 7.479 3.624 -15.018 1.00 95.50 119 ILE A O 1
ATOM 974 N N . LYS A 1 120 ? 5.738 3.460 -13.601 1.00 94.31 120 LYS A N 1
ATOM 975 C CA . LYS A 1 120 ? 5.320 4.867 -13.659 1.00 94.31 120 LYS A CA 1
ATOM 976 C C . LYS A 1 120 ? 5.982 5.643 -12.520 1.00 94.31 120 LYS A C 1
ATOM 978 O O . LYS A 1 120 ? 5.541 5.587 -11.382 1.00 94.31 120 LYS A O 1
ATOM 983 N N . ARG A 1 121 ? 7.047 6.383 -12.808 1.00 94.62 121 ARG A N 1
ATOM 984 C CA . ARG A 1 121 ? 7.798 7.144 -11.797 1.00 94.62 121 ARG A CA 1
ATOM 985 C C . ARG A 1 121 ? 7.315 8.591 -11.727 1.00 94.62 121 ARG A C 1
ATOM 987 O O . ARG A 1 121 ? 7.024 9.201 -12.758 1.00 94.62 121 ARG A O 1
ATOM 994 N N . GLY A 1 122 ? 7.273 9.155 -10.520 1.00 91.50 122 GLY A N 1
ATOM 995 C CA . GLY A 1 122 ? 6.881 10.553 -10.302 1.00 91.50 122 GLY A CA 1
ATOM 996 C C . GLY A 1 122 ? 5.408 10.829 -10.610 1.00 91.50 122 GLY A C 1
ATOM 997 O O . GLY A 1 122 ? 5.068 11.911 -11.091 1.00 91.50 122 GLY A O 1
ATOM 998 N N . THR A 1 123 ? 4.541 9.835 -10.410 1.00 89.50 123 THR A N 1
ATOM 999 C CA . THR A 1 123 ? 3.093 10.040 -10.424 1.00 89.50 123 THR A CA 1
ATOM 1000 C C . THR A 1 123 ? 2.682 10.897 -9.225 1.00 89.50 123 THR A C 1
ATOM 1002 O O . THR A 1 123 ? 3.330 10.880 -8.189 1.00 89.50 123 THR A O 1
ATOM 1005 N N . TYR A 1 124 ? 1.598 11.666 -9.364 1.00 86.12 124 TYR A N 1
ATOM 1006 C CA . TYR A 1 124 ? 1.009 12.383 -8.220 1.00 86.12 124 TYR A CA 1
ATOM 1007 C C . TYR A 1 124 ? 0.318 11.427 -7.235 1.00 86.12 124 TYR A C 1
ATOM 1009 O O . TYR A 1 124 ? 0.167 11.731 -6.061 1.00 86.12 124 TYR A O 1
ATOM 1017 N N . ILE A 1 125 ? -0.130 10.282 -7.747 1.00 88.19 125 ILE A N 1
ATOM 1018 C CA . ILE A 1 125 ? -0.758 9.220 -6.973 1.00 88.19 125 ILE A CA 1
ATOM 1019 C C . ILE A 1 125 ? 0.218 8.055 -6.982 1.00 88.19 125 ILE A C 1
ATOM 1021 O O . ILE A 1 125 ? 0.543 7.551 -8.063 1.00 88.19 125 ILE A O 1
ATOM 1025 N N . ASP A 1 126 ? 0.697 7.652 -5.815 1.00 89.12 126 ASP A N 1
ATOM 1026 C CA . ASP A 1 126 ? 1.547 6.477 -5.697 1.00 89.12 126 ASP A CA 1
ATOM 1027 C C . ASP A 1 126 ? 0.692 5.220 -5.856 1.00 89.12 126 ASP A C 1
ATOM 1029 O O . ASP A 1 126 ? -0.229 4.951 -5.089 1.00 89.12 126 ASP A O 1
ATOM 1033 N N . VAL A 1 127 ? 0.968 4.477 -6.928 1.00 94.44 127 VAL A N 1
ATOM 1034 C CA . VAL A 1 127 ? 0.300 3.201 -7.236 1.00 94.44 127 VAL A CA 1
ATOM 1035 C C . VAL A 1 127 ? 1.156 2.002 -6.841 1.00 94.44 127 VAL A C 1
ATOM 1037 O O . VAL A 1 127 ? 0.721 0.862 -6.974 1.00 94.44 127 VAL A O 1
ATOM 1040 N N . TYR A 1 128 ? 2.382 2.257 -6.386 1.00 95.38 128 TYR A N 1
ATOM 1041 C CA . TYR A 1 128 ? 3.347 1.248 -5.983 1.00 95.38 128 TYR A CA 1
ATOM 1042 C C . TYR A 1 128 ? 3.511 1.305 -4.472 1.00 95.38 128 TYR A C 1
ATOM 1044 O O . TYR A 1 128 ? 4.110 2.246 -3.960 1.00 95.38 128 TYR A O 1
ATOM 1052 N N . LEU A 1 129 ? 3.004 0.291 -3.777 1.00 93.06 129 LEU A N 1
ATOM 1053 C CA . LEU A 1 129 ? 3.212 0.125 -2.341 1.00 93.06 129 LEU A CA 1
ATOM 1054 C C . LEU A 1 129 ? 4.065 -1.120 -2.100 1.00 93.06 129 LEU A C 1
ATOM 1056 O O . LEU A 1 129 ? 4.145 -2.026 -2.937 1.00 93.06 129 LEU A O 1
ATOM 1060 N N . THR A 1 130 ? 4.726 -1.152 -0.952 1.00 90.38 130 THR A N 1
ATOM 1061 C CA . THR A 1 130 ? 5.612 -2.254 -0.577 1.00 90.38 130 THR A CA 1
ATOM 1062 C C . THR A 1 130 ? 4.881 -3.178 0.387 1.00 90.38 130 THR A C 1
ATOM 1064 O O . THR A 1 130 ? 4.220 -2.711 1.309 1.00 90.38 130 THR A O 1
ATOM 1067 N N . SER A 1 131 ? 4.964 -4.492 0.176 1.00 90.38 131 SER A N 1
ATOM 1068 C CA . SER A 1 131 ? 4.441 -5.457 1.148 1.00 90.38 131 SER A CA 1
ATOM 1069 C C . SER A 1 131 ? 5.297 -5.501 2.414 1.00 90.38 131 SER A C 1
ATOM 1071 O O . SER A 1 131 ? 6.454 -5.089 2.414 1.00 90.38 131 SER A O 1
ATOM 1073 N N . SER A 1 132 ? 4.767 -6.103 3.480 1.00 85.12 132 SER A N 1
ATOM 1074 C CA . SER A 1 132 ? 5.505 -6.305 4.735 1.00 85.12 132 SER A CA 1
ATOM 1075 C C . SER A 1 132 ? 6.804 -7.117 4.585 1.00 85.12 132 SER A C 1
ATOM 1077 O O . SER A 1 132 ? 7.695 -6.998 5.417 1.00 85.12 132 SER A O 1
ATOM 1079 N N . ASP A 1 133 ? 6.946 -7.908 3.515 1.00 87.50 133 ASP A N 1
ATOM 1080 C CA . ASP A 1 133 ? 8.165 -8.639 3.136 1.00 87.50 133 ASP A CA 1
ATOM 1081 C C . ASP A 1 133 ? 8.941 -8.002 1.964 1.00 87.50 133 ASP A C 1
ATOM 1083 O O . ASP A 1 133 ? 9.626 -8.699 1.214 1.00 87.50 133 ASP A O 1
ATOM 1087 N N . GLU A 1 134 ? 8.827 -6.681 1.804 1.00 88.31 134 GLU A N 1
ATOM 1088 C CA . GLU A 1 134 ? 9.612 -5.851 0.876 1.00 88.31 134 GLU A CA 1
ATOM 1089 C C . GLU A 1 134 ? 9.392 -6.141 -0.622 1.00 88.31 134 GLU A C 1
ATOM 1091 O O . GLU A 1 134 ? 10.243 -5.846 -1.466 1.00 88.31 134 GLU A O 1
ATOM 1096 N N . ARG A 1 135 ? 8.242 -6.712 -1.002 1.00 91.69 135 ARG A N 1
ATOM 1097 C CA . ARG A 1 135 ? 7.900 -6.924 -2.417 1.00 91.69 135 ARG A CA 1
ATOM 1098 C C . ARG A 1 135 ? 7.213 -5.689 -2.989 1.00 91.69 135 ARG A C 1
ATOM 1100 O O . ARG A 1 135 ? 6.326 -5.111 -2.367 1.00 91.69 135 ARG A O 1
ATOM 1107 N N . LEU A 1 136 ? 7.578 -5.342 -4.222 1.00 93.88 136 LEU A N 1
ATOM 1108 C CA . LEU A 1 136 ? 6.911 -4.304 -5.007 1.00 93.88 136 LEU A CA 1
ATOM 1109 C C . LEU A 1 136 ? 5.518 -4.779 -5.444 1.00 93.88 136 LEU A C 1
ATOM 1111 O O . LEU A 1 136 ? 5.406 -5.791 -6.142 1.00 93.88 136 LEU A O 1
ATOM 1115 N N . ILE A 1 137 ? 4.474 -4.033 -5.080 1.00 94.56 137 ILE A N 1
ATOM 1116 C CA . ILE A 1 137 ? 3.090 -4.287 -5.489 1.00 94.56 137 ILE A CA 1
ATOM 1117 C C . ILE A 1 137 ? 2.555 -3.055 -6.220 1.00 94.56 137 ILE A C 1
ATOM 1119 O O . ILE A 1 137 ? 2.531 -1.962 -5.663 1.00 94.56 137 ILE A O 1
ATOM 1123 N N . GLU A 1 138 ? 2.107 -3.233 -7.466 1.00 96.00 138 GLU A N 1
ATOM 1124 C CA . GLU A 1 138 ? 1.311 -2.223 -8.174 1.00 96.00 138 GLU A CA 1
ATOM 1125 C C . GLU A 1 138 ? -0.174 -2.461 -7.883 1.00 96.00 138 GLU A C 1
ATOM 1127 O O . GLU A 1 138 ? -0.708 -3.525 -8.204 1.00 96.00 138 GLU A O 1
ATOM 1132 N N . TYR A 1 139 ? -0.831 -1.470 -7.290 1.00 96.81 139 TYR A N 1
ATOM 1133 C CA . TYR A 1 139 ? -2.273 -1.441 -7.085 1.00 96.81 139 TYR A CA 1
ATOM 1134 C C . TYR A 1 139 ? -2.975 -0.790 -8.282 1.00 96.81 139 TYR A C 1
ATOM 1136 O O . TYR A 1 139 ? -2.426 0.054 -8.992 1.00 96.81 139 TYR A O 1
ATOM 1144 N N . ASP A 1 140 ? -4.242 -1.132 -8.481 1.00 96.62 140 ASP A N 1
ATOM 1145 C CA . ASP A 1 140 ? -5.131 -0.556 -9.492 1.00 96.62 140 ASP A CA 1
ATOM 1146 C C . ASP A 1 140 ? -5.758 0.777 -9.040 1.00 96.62 140 ASP A C 1
ATOM 1148 O O . ASP A 1 140 ? -6.935 1.052 -9.292 1.00 96.62 140 ASP A O 1
ATOM 1152 N N . ILE A 1 141 ? -4.955 1.611 -8.376 1.00 97.06 141 ILE A N 1
ATOM 1153 C CA . ILE A 1 141 ? -5.371 2.917 -7.870 1.00 97.06 141 ILE A CA 1
ATOM 1154 C C . ILE A 1 141 ? -5.606 3.877 -9.039 1.00 97.06 141 ILE A C 1
ATOM 1156 O O . ILE A 1 141 ? -4.752 4.035 -9.918 1.00 97.06 141 ILE A O 1
ATOM 1160 N N . ASP A 1 142 ? -6.750 4.559 -9.035 1.00 95.56 142 ASP A N 1
ATOM 1161 C CA . ASP A 1 142 ? -7.104 5.532 -10.073 1.00 95.56 142 ASP A CA 1
ATOM 1162 C C . ASP A 1 142 ? -7.363 6.952 -9.556 1.00 95.56 142 ASP A C 1
ATOM 1164 O O . ASP A 1 142 ? -7.413 7.892 -10.359 1.00 95.56 142 ASP A O 1
ATOM 1168 N N . LYS A 1 143 ? -7.467 7.139 -8.235 1.00 96.19 143 LYS A N 1
ATOM 1169 C CA . LYS A 1 143 ? -7.780 8.440 -7.641 1.00 96.19 143 LYS A CA 1
ATOM 1170 C C . LYS A 1 143 ? -7.151 8.623 -6.261 1.00 96.19 143 LYS A C 1
ATOM 1172 O O . LYS A 1 143 ? -7.262 7.760 -5.398 1.00 96.19 143 LYS A O 1
ATOM 1177 N N . MET A 1 144 ? -6.575 9.805 -6.035 1.00 97.12 144 MET A N 1
ATOM 1178 C CA . MET A 1 144 ? -6.292 10.326 -4.696 1.00 97.12 144 MET A CA 1
ATOM 1179 C C . MET A 1 144 ? -7.578 10.956 -4.162 1.00 97.12 144 MET A C 1
ATOM 1181 O O . MET A 1 144 ? -8.076 11.925 -4.742 1.00 97.12 144 MET A O 1
ATOM 1185 N N . VAL A 1 145 ? -8.156 10.374 -3.116 1.00 98.25 145 VAL A N 1
ATOM 1186 C CA . VAL A 1 145 ? -9.418 10.834 -2.516 1.00 98.25 145 VAL A CA 1
ATOM 1187 C C . VAL A 1 145 ? -9.138 11.865 -1.428 1.00 98.25 145 VAL A C 1
ATOM 1189 O O . VAL A 1 145 ? -9.801 12.898 -1.384 1.00 98.25 145 VAL A O 1
ATOM 1192 N N . PHE A 1 146 ? -8.120 11.615 -0.606 1.00 98.31 146 PHE A N 1
ATOM 1193 C CA . PHE A 1 146 ? -7.704 12.478 0.492 1.00 98.31 146 PHE A CA 1
ATOM 1194 C C . PHE A 1 146 ? -6.197 12.357 0.712 1.00 98.31 146 PHE A C 1
ATOM 1196 O O . PHE A 1 146 ? -5.657 11.258 0.642 1.00 98.31 146 PHE A O 1
ATOM 1203 N N . GLU A 1 147 ? -5.529 13.466 1.025 1.00 97.69 147 GLU A N 1
ATOM 1204 C CA . GLU A 1 147 ? -4.127 13.470 1.446 1.00 97.69 147 GLU A CA 1
ATOM 1205 C C . GLU A 1 147 ? -3.859 14.657 2.371 1.00 97.69 147 GLU A C 1
ATOM 1207 O O . GLU A 1 147 ? -4.037 15.815 1.982 1.00 97.69 147 GLU A O 1
ATOM 1212 N N . LYS A 1 148 ? -3.409 14.375 3.595 1.00 98.25 148 LYS A N 1
ATOM 1213 C CA . LYS A 1 148 ? -2.918 15.373 4.553 1.00 98.25 148 LYS A CA 1
ATOM 1214 C C . LYS A 1 148 ? -1.856 14.744 5.456 1.00 98.25 148 LYS A C 1
ATOM 1216 O O . LYS A 1 148 ? -1.786 13.531 5.594 1.00 98.25 148 LYS A O 1
ATOM 1221 N N . ARG A 1 149 ? -1.035 15.569 6.106 1.00 97.75 149 ARG A N 1
ATOM 1222 C CA . ARG A 1 149 ? -0.107 15.121 7.156 1.00 97.75 149 ARG A CA 1
ATOM 1223 C C . ARG A 1 149 ? -0.605 15.614 8.513 1.00 97.75 149 ARG A C 1
ATOM 1225 O O . ARG A 1 149 ? -0.822 16.815 8.677 1.00 97.75 149 ARG A O 1
ATOM 1232 N N . SER A 1 150 ? -0.811 14.692 9.449 1.00 96.50 150 SER A N 1
ATOM 1233 C CA . SER A 1 150 ? -1.089 14.990 10.856 1.00 96.50 150 SER A CA 1
ATOM 1234 C C . SER A 1 150 ? 0.231 15.229 11.611 1.00 96.50 150 SER A C 1
ATOM 1236 O O . SER A 1 150 ? 1.314 15.059 11.039 1.00 96.50 150 SER A O 1
ATOM 1238 N N . PRO A 1 151 ? 0.190 15.605 12.902 1.00 94.94 151 PRO A N 1
ATOM 1239 C CA . PRO A 1 151 ? 1.380 15.599 13.755 1.00 94.94 151 PRO A CA 1
ATOM 1240 C C . PRO A 1 151 ? 2.037 14.218 13.914 1.00 94.94 151 PRO A C 1
ATOM 1242 O O . PRO A 1 151 ? 3.173 14.158 14.378 1.00 94.94 151 PRO A O 1
ATOM 1245 N N . PHE A 1 152 ? 1.336 13.137 13.558 1.00 92.44 152 PHE A N 1
ATOM 1246 C CA . PHE A 1 152 ? 1.771 11.758 13.771 1.00 92.44 152 PHE A CA 1
ATOM 1247 C C . PHE A 1 152 ? 2.259 11.098 12.480 1.00 92.44 152 PHE A C 1
ATOM 1249 O O . PHE A 1 152 ? 3.321 10.488 12.485 1.00 92.44 152 PHE A O 1
ATOM 1256 N N . GLN A 1 153 ? 1.527 11.256 11.372 1.00 94.00 153 GLN A N 1
ATOM 1257 C CA . GLN A 1 153 ? 1.765 10.495 10.139 1.00 94.00 153 GLN A CA 1
ATOM 1258 C C . GLN A 1 153 ? 1.188 11.183 8.894 1.00 94.00 153 GLN A C 1
ATOM 1260 O O . GLN A 1 153 ? 0.395 12.129 8.977 1.00 94.00 153 GLN A O 1
ATOM 1265 N N . LYS A 1 154 ? 1.588 10.727 7.703 1.00 95.94 154 LYS A N 1
ATOM 1266 C CA . LYS A 1 154 ? 0.871 11.031 6.457 1.00 95.94 154 LYS A CA 1
ATOM 1267 C C . LYS A 1 154 ? -0.389 10.173 6.397 1.00 95.94 154 LYS A C 1
ATOM 1269 O O . LYS A 1 154 ? -0.297 8.963 6.532 1.00 95.94 154 LYS A O 1
ATOM 1274 N N . VAL A 1 155 ? -1.537 10.801 6.166 1.00 97.62 155 VAL A N 1
ATOM 1275 C CA . VAL A 1 155 ? -2.841 10.146 6.048 1.00 97.62 155 VAL A CA 1
ATOM 1276 C C . VAL A 1 155 ? -3.345 10.316 4.625 1.00 97.62 155 VAL A C 1
ATOM 1278 O O . VAL A 1 155 ? -3.551 11.444 4.160 1.00 97.62 155 VAL A O 1
ATOM 1281 N N . GLN A 1 156 ? -3.564 9.200 3.942 1.00 97.94 156 GLN A N 1
ATOM 1282 C CA . GLN A 1 156 ? -4.092 9.164 2.588 1.00 97.94 156 GLN A CA 1
ATOM 1283 C C . GLN A 1 156 ? -5.302 8.236 2.500 1.00 97.94 156 GLN A C 1
ATOM 1285 O O . GLN A 1 156 ? -5.334 7.171 3.109 1.00 97.94 156 GLN A O 1
ATOM 1290 N N . ILE A 1 157 ? -6.278 8.642 1.688 1.00 98.50 157 ILE A N 1
ATOM 1291 C CA . ILE A 1 157 ? -7.304 7.748 1.156 1.00 98.50 157 ILE A CA 1
ATOM 1292 C C . ILE A 1 157 ? -7.124 7.725 -0.356 1.00 98.50 157 ILE A C 1
ATOM 1294 O O . ILE A 1 157 ? -7.210 8.766 -1.016 1.00 98.50 157 ILE A O 1
ATOM 1298 N N . VAL A 1 158 ? -6.895 6.543 -0.911 1.00 98.25 158 VAL A N 1
ATOM 1299 C CA . VAL A 1 158 ? -6.809 6.314 -2.357 1.00 98.25 158 VAL A CA 1
ATOM 1300 C C . VAL A 1 158 ? -7.944 5.399 -2.799 1.00 98.25 158 VAL A C 1
ATOM 1302 O O . VAL A 1 158 ? -8.404 4.569 -2.025 1.00 98.25 158 VAL A O 1
ATOM 1305 N N . HIS A 1 159 ? -8.424 5.552 -4.031 1.00 98.50 159 HIS A N 1
ATOM 1306 C CA . HIS A 1 159 ? -9.433 4.659 -4.600 1.00 98.50 159 HIS A CA 1
ATOM 1307 C C . HIS A 1 159 ? -8.764 3.589 -5.461 1.00 98.50 159 HIS A C 1
ATOM 1309 O O . HIS A 1 159 ? -8.095 3.921 -6.442 1.00 98.50 159 HIS A O 1
ATOM 1315 N N . SER A 1 160 ? -8.968 2.324 -5.102 1.00 98.38 160 SER A N 1
ATOM 1316 C CA . SER A 1 160 ? -8.677 1.137 -5.907 1.00 98.38 160 SER A CA 1
ATOM 1317 C C . SER A 1 160 ? -9.973 0.633 -6.538 1.00 98.38 160 SER A C 1
ATOM 1319 O O . SER A 1 160 ? -11.019 0.589 -5.890 1.00 98.38 160 SER A O 1
ATOM 1321 N N . LYS A 1 161 ? -9.915 0.207 -7.803 1.00 98.06 161 LYS A N 1
ATOM 1322 C CA . LYS A 1 161 ? -11.116 -0.266 -8.510 1.00 98.06 161 LYS A CA 1
ATOM 1323 C C . LYS A 1 161 ? -11.645 -1.579 -7.943 1.00 98.06 161 LYS A C 1
ATOM 1325 O O . LYS A 1 161 ? -12.852 -1.808 -8.007 1.00 98.06 161 LYS A O 1
ATOM 1330 N N . VAL A 1 162 ? -10.765 -2.444 -7.435 1.00 97.62 162 VAL A N 1
ATOM 1331 C CA . VAL A 1 162 ? -11.153 -3.736 -6.848 1.00 97.62 162 VAL A CA 1
ATOM 1332 C C . VA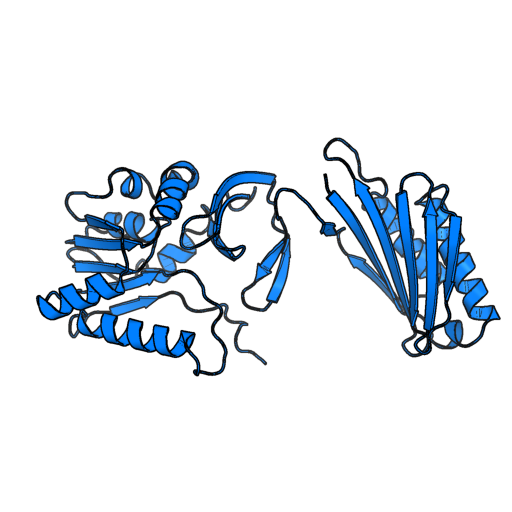L A 1 162 ? -11.321 -3.693 -5.330 1.00 97.62 162 VAL A C 1
ATOM 1334 O O . VAL A 1 162 ? -12.151 -4.440 -4.821 1.00 97.62 162 VAL A O 1
ATOM 1337 N N . LEU A 1 163 ? -10.579 -2.839 -4.614 1.00 98.12 163 LEU A N 1
ATOM 1338 C CA . LEU A 1 163 ? -10.627 -2.772 -3.145 1.00 98.12 163 LEU A CA 1
ATOM 1339 C C . LEU A 1 163 ? -11.537 -1.657 -2.602 1.00 98.12 163 LEU A C 1
ATOM 1341 O O . LEU A 1 163 ? -11.832 -1.640 -1.408 1.00 98.12 163 LEU A O 1
ATOM 1345 N N . GLY A 1 164 ? -11.994 -0.741 -3.459 1.00 98.44 164 GLY A N 1
ATOM 1346 C CA . GLY A 1 164 ? -12.709 0.463 -3.042 1.00 98.44 164 GLY A CA 1
ATOM 1347 C C . GLY A 1 164 ? -11.755 1.522 -2.492 1.00 98.44 164 GLY A C 1
ATOM 1348 O O . GLY A 1 164 ? -10.588 1.600 -2.886 1.00 98.44 164 GLY A O 1
ATOM 1349 N N . ASN A 1 165 ? -12.249 2.374 -1.597 1.00 98.69 165 ASN A N 1
ATOM 1350 C CA . ASN A 1 165 ? -11.378 3.310 -0.895 1.00 98.69 165 ASN A CA 1
ATOM 1351 C C . ASN A 1 165 ? -10.446 2.556 0.060 1.00 98.69 165 ASN A C 1
ATOM 1353 O O . ASN A 1 165 ? -10.828 1.565 0.675 1.00 98.69 165 ASN A O 1
ATOM 1357 N N . MET A 1 166 ? -9.207 3.023 0.155 1.00 98.12 166 MET A N 1
ATOM 1358 C CA . MET A 1 166 ? -8.132 2.373 0.889 1.00 98.12 166 MET A CA 1
ATOM 1359 C C . MET A 1 166 ? -7.378 3.404 1.718 1.00 98.12 166 MET A C 1
ATOM 1361 O O . MET A 1 166 ? -6.889 4.401 1.178 1.00 98.12 166 MET A O 1
ATOM 1365 N N . LEU A 1 167 ? -7.299 3.149 3.021 1.00 98.12 167 LEU A N 1
ATOM 1366 C CA . LEU A 1 167 ? -6.510 3.904 3.980 1.00 98.12 167 LEU A CA 1
ATOM 1367 C C . LEU A 1 167 ? -5.035 3.535 3.838 1.00 98.12 167 LEU A C 1
ATOM 1369 O O . LEU A 1 167 ? -4.660 2.364 3.944 1.00 98.12 167 LEU A O 1
ATOM 1373 N N . VAL A 1 168 ? -4.214 4.557 3.618 1.00 96.44 168 VAL A N 1
ATOM 1374 C CA . VAL A 1 168 ? -2.759 4.455 3.526 1.00 96.44 168 VAL A CA 1
ATOM 1375 C C . VAL A 1 168 ? -2.135 5.421 4.530 1.00 96.44 168 VAL A C 1
ATOM 1377 O O . VAL A 1 168 ? -2.424 6.621 4.501 1.00 96.44 168 VAL A O 1
ATOM 1380 N N . LEU A 1 169 ? -1.293 4.900 5.421 1.00 94.94 169 LEU A N 1
ATOM 1381 C CA . LEU A 1 169 ? -0.615 5.654 6.474 1.00 94.94 169 LEU A CA 1
ATOM 1382 C C . LEU A 1 169 ? 0.900 5.546 6.296 1.00 94.94 169 LEU A C 1
ATOM 1384 O O . LEU A 1 169 ? 1.438 4.446 6.257 1.00 94.94 169 LEU A O 1
ATOM 1388 N N . ASP A 1 170 ? 1.582 6.685 6.130 1.00 92.88 170 ASP A N 1
ATOM 1389 C CA . ASP A 1 170 ? 3.022 6.751 5.804 1.00 92.88 170 ASP A CA 1
ATOM 1390 C C . ASP A 1 170 ? 3.447 5.738 4.708 1.00 92.88 170 ASP A C 1
ATOM 1392 O O . ASP A 1 170 ? 4.456 5.045 4.818 1.00 92.88 170 ASP A O 1
ATOM 1396 N N . GLU A 1 171 ? 2.670 5.689 3.617 1.00 90.50 171 GLU A N 1
ATOM 1397 C CA . GLU A 1 171 ? 2.863 4.802 2.451 1.00 90.50 171 GLU A CA 1
ATOM 1398 C C . GLU A 1 171 ? 2.653 3.295 2.714 1.00 90.50 171 GLU A C 1
ATOM 1400 O O . GLU A 1 171 ? 2.979 2.461 1.864 1.00 90.50 171 GLU A O 1
ATOM 1405 N N . LEU A 1 172 ? 2.077 2.925 3.860 1.00 90.88 172 LEU A N 1
ATOM 1406 C CA . LEU A 1 172 ? 1.658 1.559 4.174 1.00 90.88 172 LEU A CA 1
ATOM 1407 C C . LEU A 1 172 ? 0.142 1.428 4.042 1.00 90.88 172 LEU A C 1
ATOM 1409 O O . LEU A 1 172 ? -0.612 2.268 4.522 1.00 90.88 172 LEU A O 1
ATOM 1413 N N . GLN A 1 173 ? -0.312 0.373 3.367 1.00 93.88 173 GLN A N 1
ATOM 1414 C CA . GLN A 1 173 ? -1.733 0.045 3.300 1.00 93.88 173 GLN A CA 1
ATOM 1415 C C . GLN A 1 173 ? -2.189 -0.495 4.658 1.00 93.88 173 GLN A C 1
ATOM 1417 O O . GLN A 1 173 ? -1.586 -1.436 5.162 1.00 93.88 173 GLN A O 1
ATOM 1422 N N . ASN A 1 174 ? -3.243 0.095 5.226 1.00 94.38 174 ASN A N 1
ATOM 1423 C CA . ASN A 1 174 ? -3.815 -0.341 6.502 1.00 94.38 174 ASN A CA 1
ATOM 1424 C C . ASN A 1 174 ? -5.105 -1.136 6.305 1.00 94.38 174 ASN A C 1
ATOM 1426 O O . ASN A 1 174 ? -5.234 -2.244 6.811 1.00 94.38 174 ASN A O 1
ATOM 1430 N N . LEU A 1 175 ? -6.074 -0.554 5.595 1.00 96.50 175 LEU A N 1
ATOM 1431 C CA . LEU A 1 175 ? -7.382 -1.171 5.394 1.00 96.50 175 LEU A CA 1
ATOM 1432 C C . LEU A 1 175 ? -8.057 -0.605 4.146 1.00 96.50 175 LEU A C 1
ATOM 1434 O O . LEU A 1 175 ? -8.005 0.600 3.902 1.00 96.50 175 LEU A O 1
ATOM 1438 N N . ALA A 1 176 ? -8.720 -1.451 3.367 1.00 98.19 176 ALA A N 1
ATOM 1439 C CA . ALA A 1 176 ? -9.628 -1.041 2.304 1.00 98.19 176 ALA A CA 1
ATOM 1440 C C . ALA A 1 176 ? -11.090 -1.388 2.615 1.00 98.19 176 ALA A C 1
ATOM 1442 O O . ALA A 1 176 ? -11.383 -2.217 3.472 1.00 98.19 176 ALA A O 1
ATOM 1443 N N . GLU A 1 177 ? -12.031 -0.788 1.885 1.00 98.44 177 GLU A N 1
ATOM 1444 C CA . GLU A 1 177 ? -13.464 -1.093 2.031 1.00 98.44 177 GLU A CA 1
ATOM 1445 C C . GLU A 1 177 ? -13.791 -2.574 1.760 1.00 98.44 177 GLU A C 1
ATOM 1447 O O . GLU A 1 177 ? -14.748 -3.115 2.315 1.00 98.44 177 GLU A O 1
ATOM 1452 N N . ALA A 1 178 ? -12.987 -3.248 0.933 1.00 98.00 178 ALA A N 1
ATOM 1453 C CA . ALA A 1 178 ? -13.103 -4.681 0.669 1.00 98.00 178 ALA A CA 1
ATOM 1454 C C . ALA A 1 178 ? -12.514 -5.583 1.776 1.00 98.00 178 ALA A C 1
ATOM 1456 O O . ALA A 1 178 ? -12.760 -6.791 1.766 1.00 98.00 178 ALA A O 1
ATOM 1457 N N . ASP A 1 179 ? -11.777 -5.029 2.743 1.00 97.12 179 ASP A N 1
ATOM 1458 C CA . ASP A 1 179 ? -10.985 -5.790 3.717 1.00 97.12 179 ASP A CA 1
ATOM 1459 C C . ASP A 1 179 ? -11.760 -6.146 4.996 1.00 97.12 179 ASP A C 1
ATOM 1461 O O . ASP A 1 179 ? -11.166 -6.349 6.052 1.00 97.12 179 ASP A O 1
ATOM 1465 N N . LEU A 1 180 ? -13.088 -6.311 4.924 1.00 95.75 180 LEU A N 1
ATOM 1466 C CA . LEU A 1 180 ? -13.894 -6.752 6.075 1.00 95.75 180 LEU A CA 1
ATOM 1467 C C . LEU A 1 180 ? -13.325 -8.031 6.719 1.00 95.75 180 LEU A C 1
ATOM 1469 O O . LEU A 1 180 ? -13.363 -8.188 7.937 1.00 95.75 180 LEU A O 1
ATOM 1473 N N . ILE A 1 181 ? -12.725 -8.913 5.915 1.00 96.88 181 ILE A N 1
ATOM 1474 C CA . ILE A 1 181 ? -12.088 -10.143 6.395 1.00 96.88 181 ILE A CA 1
ATOM 1475 C C . ILE A 1 181 ? -10.967 -9.893 7.417 1.00 96.88 181 ILE A C 1
ATOM 1477 O O . ILE A 1 181 ? -10.789 -10.714 8.318 1.00 96.88 181 ILE A O 1
ATOM 1481 N N . TYR A 1 182 ? -10.234 -8.776 7.323 1.00 96.25 182 TYR A N 1
ATOM 1482 C CA . TYR A 1 182 ? -9.244 -8.383 8.330 1.00 96.25 182 TYR A CA 1
ATOM 1483 C C . TYR A 1 182 ? -9.933 -8.160 9.678 1.00 96.25 182 TYR A C 1
ATOM 1485 O O . TYR A 1 182 ? -9.582 -8.805 10.668 1.00 96.25 182 TYR A O 1
ATOM 1493 N N . THR A 1 183 ? -10.979 -7.329 9.693 1.00 97.38 183 THR A N 1
ATOM 1494 C CA . THR A 1 183 ? -11.749 -7.006 10.897 1.00 97.38 183 THR A CA 1
ATOM 1495 C C . THR A 1 183 ? -12.398 -8.251 11.499 1.00 97.38 183 THR A C 1
ATOM 1497 O O . THR A 1 183 ? -12.280 -8.484 12.700 1.00 97.38 183 THR A O 1
ATOM 1500 N N . GLU A 1 184 ? -13.025 -9.096 10.673 1.00 97.56 184 GLU A N 1
ATOM 1501 C CA . GLU A 1 184 ? -13.662 -10.341 11.124 1.00 97.56 184 GLU A CA 1
ATOM 1502 C C . GLU A 1 184 ? -12.661 -11.334 11.712 1.00 97.56 184 GLU A C 1
ATOM 1504 O O . GLU A 1 184 ? -12.973 -12.022 12.685 1.00 97.56 184 GLU A O 1
ATOM 1509 N N . THR A 1 185 ? -11.452 -11.398 11.150 1.00 97.19 185 THR A N 1
ATOM 1510 C CA . THR A 1 185 ? -10.381 -12.261 11.658 1.00 97.19 185 THR A CA 1
ATOM 1511 C C . THR A 1 185 ? -9.828 -11.725 12.974 1.00 97.19 185 THR A C 1
ATOM 1513 O O . THR A 1 185 ? -9.674 -12.494 13.922 1.00 97.19 185 THR A O 1
ATOM 1516 N N . LEU A 1 186 ? -9.580 -10.414 13.067 1.00 96.88 186 LEU A N 1
ATOM 1517 C CA . LEU A 1 186 ? -9.091 -9.769 14.286 1.00 96.88 186 LEU A CA 1
ATOM 1518 C C . LEU A 1 186 ? -10.062 -9.975 15.455 1.00 96.88 186 LEU A C 1
ATOM 1520 O O . LEU A 1 186 ? -9.631 -10.311 16.557 1.00 96.88 186 LEU A O 1
ATOM 1524 N N . MET A 1 187 ? -11.367 -9.849 15.204 1.00 97.69 187 MET A N 1
ATOM 1525 C CA . MET A 1 187 ? -12.416 -10.130 16.190 1.00 97.69 187 MET A CA 1
ATOM 1526 C C . MET A 1 187 ? -12.809 -11.612 16.279 1.00 97.69 187 MET A C 1
ATOM 1528 O O . MET A 1 187 ? -13.756 -11.945 16.981 1.00 97.69 187 MET A O 1
ATOM 1532 N N . MET A 1 188 ? -12.138 -12.520 15.563 1.00 97.75 188 MET A N 1
ATOM 1533 C CA . MET A 1 188 ? -12.460 -13.956 15.553 1.00 97.75 188 MET A CA 1
ATOM 1534 C C . MET A 1 188 ? -13.973 -14.222 15.426 1.00 97.75 188 MET A C 1
ATOM 1536 O O . MET A 1 188 ? -14.561 -14.975 16.217 1.00 97.75 188 MET A O 1
ATOM 1540 N N . ARG A 1 189 ? -14.618 -13.559 14.455 1.00 97.00 189 ARG A N 1
ATOM 1541 C CA . ARG A 1 189 ? -16.075 -13.584 14.287 1.00 97.00 189 ARG A CA 1
ATOM 1542 C C . ARG A 1 189 ? -16.588 -15.025 14.266 1.00 97.00 189 ARG A C 1
ATOM 1544 O O . ARG A 1 189 ? -16.069 -15.884 13.556 1.00 97.00 189 ARG A O 1
ATOM 1551 N N . GLY A 1 190 ? -17.639 -15.284 15.043 1.00 96.62 190 GLY A N 1
ATOM 1552 C CA . GLY A 1 190 ? -18.275 -16.601 15.143 1.00 96.62 190 GLY A CA 1
ATOM 1553 C C . GLY A 1 190 ? -17.565 -17.594 16.070 1.00 96.62 190 GLY A C 1
ATOM 1554 O O . GLY A 1 190 ? -18.120 -18.660 16.331 1.00 96.62 190 GLY A O 1
ATOM 1555 N N . VAL A 1 191 ? -16.380 -17.257 16.590 1.00 97.94 191 VAL A N 1
ATOM 1556 C CA . VAL A 1 191 ? -15.682 -18.024 17.636 1.00 97.94 191 VAL A CA 1
ATOM 1557 C C . VAL A 1 191 ? -15.844 -17.346 18.993 1.00 97.94 191 VAL A C 1
ATOM 1559 O O . VAL A 1 191 ? -16.171 -18.008 19.977 1.00 97.94 191 VAL A O 1
ATOM 1562 N N . GLU A 1 192 ? -15.633 -16.032 19.045 1.00 98.00 192 GLU A N 1
ATOM 1563 C CA . GLU A 1 192 ? -15.835 -15.232 20.253 1.00 98.00 192 GLU A CA 1
ATOM 1564 C C . GLU A 1 192 ? -17.280 -14.718 20.351 1.00 98.00 192 GLU A C 1
ATOM 1566 O O . GLU A 1 192 ? -18.003 -14.649 19.359 1.00 98.00 192 GLU A O 1
ATOM 1571 N N . GLN A 1 193 ? -17.713 -14.382 21.571 1.00 96.56 193 GLN A N 1
ATOM 1572 C CA . GLN A 1 193 ? -19.015 -13.761 21.835 1.00 96.56 193 GLN A CA 1
ATOM 1573 C C . GLN A 1 193 ? -18.817 -12.430 22.555 1.00 96.56 193 GLN A C 1
ATOM 1575 O O . GLN A 1 193 ? -18.294 -12.400 23.679 1.00 96.56 193 GLN A O 1
ATOM 1580 N N . TYR A 1 194 ? -19.258 -11.345 21.914 1.00 98.44 194 TYR A N 1
ATOM 1581 C CA . TYR A 1 194 ? -19.095 -9.985 22.428 1.00 98.44 194 TYR A CA 1
ATOM 1582 C C . TYR A 1 194 ? -20.313 -9.441 23.186 1.00 98.44 194 TYR A C 1
ATOM 1584 O O . TYR A 1 194 ? -20.192 -8.403 23.838 1.00 98.44 194 TYR A O 1
ATOM 1592 N N . GLU A 1 195 ? -21.443 -10.1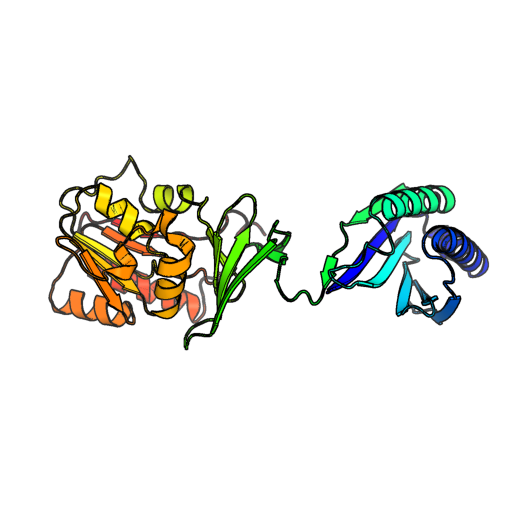56 23.204 1.00 98.62 195 GLU A N 1
ATOM 1593 C CA . GLU A 1 195 ? -22.645 -9.728 23.929 1.00 98.62 195 GLU A CA 1
ATOM 1594 C C . GLU A 1 195 ? -22.356 -9.498 25.422 1.00 98.62 195 GLU A C 1
ATOM 1596 O O . GLU A 1 195 ? -21.812 -10.352 26.129 1.00 98.62 195 GLU A O 1
ATOM 1601 N N . GLY A 1 196 ? -22.694 -8.302 25.912 1.00 98.44 196 GLY A N 1
ATOM 1602 C CA . GLY A 1 196 ? -22.499 -7.925 27.313 1.00 98.44 196 GLY A CA 1
ATOM 1603 C C . GLY A 1 196 ? -21.035 -7.754 27.753 1.00 98.44 196 GLY A C 1
ATOM 1604 O O . GLY A 1 19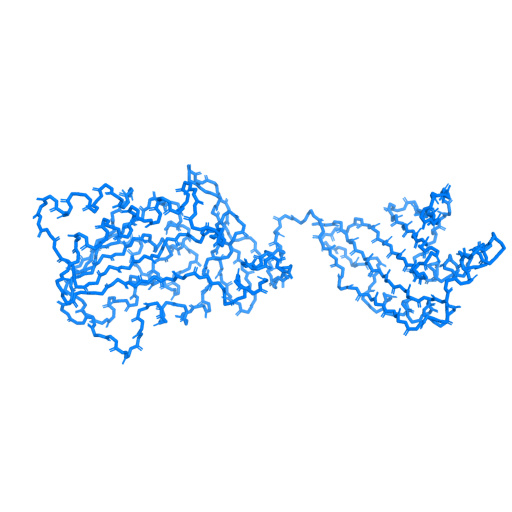6 ? -20.778 -7.623 28.954 1.00 98.44 196 GLY A O 1
ATOM 1605 N N . LYS A 1 197 ? -20.072 -7.731 26.823 1.00 98.69 197 LYS A N 1
ATOM 1606 C CA . LYS A 1 197 ? -18.638 -7.600 27.131 1.00 98.69 197 LYS A CA 1
ATOM 1607 C C . LYS A 1 197 ? -18.178 -6.149 27.247 1.00 98.69 197 LYS A C 1
ATOM 1609 O O . LYS A 1 197 ? -18.684 -5.263 26.561 1.00 98.69 197 LYS A O 1
ATOM 1614 N N . GLU A 1 198 ? -17.222 -5.918 28.144 1.00 98.69 198 GLU A N 1
ATOM 1615 C CA . GLU A 1 198 ? -16.488 -4.658 28.292 1.00 98.69 198 GLU A CA 1
ATOM 1616 C C . GLU A 1 198 ? -15.189 -4.740 27.480 1.00 98.69 198 GLU A C 1
ATOM 1618 O O . GLU A 1 198 ? -14.339 -5.589 27.754 1.00 98.69 198 GLU A O 1
ATOM 1623 N N . ILE A 1 199 ? -15.031 -3.867 26.489 1.00 98.88 199 ILE A N 1
ATOM 1624 C CA . ILE A 1 199 ? -13.984 -3.965 25.467 1.00 98.88 199 ILE A CA 1
ATOM 1625 C C . ILE A 1 199 ? -13.206 -2.651 25.393 1.00 98.88 199 ILE A C 1
ATOM 1627 O O . ILE A 1 199 ? -13.790 -1.572 25.503 1.00 98.88 199 ILE A O 1
ATOM 1631 N N . VAL A 1 200 ? -11.893 -2.734 25.178 1.00 98.75 200 VAL A N 1
ATOM 1632 C CA . VAL A 1 200 ? -11.074 -1.580 24.786 1.00 98.75 200 VAL A CA 1
ATOM 1633 C C . VAL A 1 200 ? -10.320 -1.865 23.490 1.00 98.75 200 VAL A C 1
ATOM 1635 O O . VAL A 1 200 ? -9.727 -2.931 23.340 1.00 98.75 200 VAL A O 1
ATOM 1638 N N . ILE A 1 201 ? -10.356 -0.913 22.560 1.00 98.62 201 ILE A N 1
ATOM 1639 C CA . ILE A 1 201 ? -9.609 -0.918 21.299 1.00 98.62 201 ILE A CA 1
ATOM 1640 C C . ILE A 1 201 ? -8.490 0.116 21.413 1.00 98.62 201 ILE A C 1
ATOM 1642 O O . ILE A 1 201 ? -8.727 1.251 21.831 1.00 98.62 201 ILE A O 1
ATOM 1646 N N . LEU A 1 202 ? -7.274 -0.290 21.072 1.00 96.81 202 LEU A N 1
ATOM 1647 C CA . LEU A 1 202 ? -6.066 0.525 21.080 1.00 96.81 202 LEU A CA 1
ATOM 1648 C C . LEU A 1 202 ? -5.697 0.792 19.616 1.00 96.81 202 LEU A C 1
ATOM 1650 O O . LEU A 1 202 ? -5.251 -0.129 18.938 1.00 96.81 202 LEU A O 1
ATOM 1654 N N . GLY A 1 203 ? -5.915 2.016 19.136 1.00 95.94 203 GLY A N 1
ATOM 1655 C CA . GLY A 1 203 ? -5.912 2.362 17.712 1.00 95.94 203 GLY A CA 1
ATOM 1656 C C . GLY A 1 203 ? -7.298 2.204 17.080 1.00 95.94 203 GLY A C 1
ATOM 1657 O O . GLY A 1 203 ? -8.307 2.578 17.689 1.00 95.94 203 GLY A O 1
ATOM 1658 N N . GLY A 1 204 ? -7.345 1.625 15.879 1.00 95.12 204 GLY A N 1
ATOM 1659 C CA . GLY A 1 204 ? -8.582 1.400 15.125 1.00 95.12 204 GLY A CA 1
ATOM 1660 C C . GLY A 1 204 ? -9.194 2.681 14.555 1.00 95.12 204 GLY A C 1
ATOM 1661 O O . GLY A 1 204 ? -10.418 2.828 14.526 1.00 95.12 204 GLY A O 1
ATOM 1662 N N . GLY A 1 205 ? -8.364 3.648 14.148 1.00 97.06 205 GLY A N 1
ATOM 1663 C CA . GLY A 1 205 ? -8.805 4.939 13.614 1.00 97.06 205 GLY A CA 1
ATOM 1664 C C . GLY A 1 205 ? -9.669 4.863 12.347 1.00 97.06 205 GLY A C 1
ATOM 1665 O O . GLY A 1 205 ? -10.374 5.824 12.037 1.00 97.06 205 GLY A O 1
ATOM 1666 N N . ASP A 1 206 ? -9.671 3.733 11.639 1.00 98.00 206 ASP A N 1
ATOM 1667 C CA . ASP A 1 206 ? -10.600 3.436 10.542 1.00 98.00 206 ASP A CA 1
ATOM 1668 C C . ASP A 1 206 ? -12.034 3.169 11.029 1.00 98.00 206 ASP A C 1
ATOM 1670 O O . ASP A 1 206 ? -12.988 3.388 10.286 1.00 98.00 206 ASP A O 1
ATOM 1674 N N . GLY A 1 207 ? -12.206 2.753 12.288 1.00 98.25 207 GLY A N 1
ATOM 1675 C CA . GLY A 1 207 ? -13.495 2.528 12.934 1.00 98.25 207 GLY A CA 1
ATOM 1676 C C . GLY A 1 207 ? -14.213 1.229 12.558 1.00 98.25 207 GLY A C 1
ATOM 1677 O O . GLY A 1 207 ? -15.303 0.999 13.090 1.00 98.25 207 GLY A O 1
ATOM 1678 N N . ALA A 1 208 ? -13.650 0.372 11.700 1.00 98.38 208 ALA A N 1
ATOM 1679 C CA . ALA A 1 208 ? -14.299 -0.864 11.264 1.00 98.38 208 ALA A CA 1
ATOM 1680 C C . ALA A 1 208 ? -14.499 -1.843 12.418 1.00 98.38 208 ALA A C 1
ATOM 1682 O O . ALA A 1 208 ? -15.602 -2.352 12.617 1.00 98.38 208 ALA A O 1
ATOM 1683 N N . LEU A 1 209 ? -13.464 -2.058 13.237 1.00 98.69 209 LEU A N 1
ATOM 1684 C CA . LEU A 1 209 ? -13.553 -2.960 14.386 1.00 98.69 209 LEU A CA 1
ATOM 1685 C C . LEU A 1 209 ? -14.615 -2.500 15.389 1.00 98.69 209 LEU A C 1
ATOM 1687 O O . LEU A 1 209 ? -15.430 -3.305 15.839 1.00 98.69 209 LEU A O 1
ATOM 1691 N N . LEU A 1 210 ? -14.652 -1.202 15.703 1.00 98.81 210 LEU A N 1
ATOM 1692 C CA . LEU A 1 210 ? -15.691 -0.628 16.557 1.00 98.81 210 LEU A CA 1
ATOM 1693 C C . LEU A 1 210 ? -17.081 -0.849 15.947 1.00 98.81 210 LEU A C 1
ATOM 1695 O O . LEU A 1 210 ? -17.989 -1.309 16.638 1.00 98.81 210 LEU A O 1
ATOM 1699 N N . TYR A 1 211 ? -17.247 -0.547 14.659 1.00 98.56 211 TYR A N 1
ATOM 1700 C CA . TYR A 1 211 ? -18.528 -0.686 13.976 1.00 98.56 211 TYR A CA 1
ATOM 1701 C C . TYR A 1 211 ? -19.032 -2.134 13.954 1.00 98.56 211 TYR A C 1
ATOM 1703 O O . TYR A 1 211 ? -20.215 -2.371 14.204 1.00 98.56 211 TYR A O 1
ATOM 1711 N N . GLU A 1 212 ? -18.152 -3.107 13.718 1.00 98.56 212 GLU A N 1
ATOM 1712 C CA . GLU A 1 212 ? -18.508 -4.526 13.719 1.00 98.56 212 GLU A CA 1
ATOM 1713 C C . GLU A 1 212 ? -18.793 -5.070 15.121 1.00 98.56 212 GLU A C 1
ATOM 1715 O O . GLU A 1 212 ? -19.784 -5.781 15.304 1.00 98.56 212 GLU A O 1
ATOM 1720 N N . LEU A 1 213 ? -17.994 -4.700 16.127 1.00 98.62 213 LEU A N 1
ATOM 1721 C CA . LEU A 1 213 ? -18.224 -5.115 17.514 1.00 98.62 213 LEU A CA 1
ATOM 1722 C C . LEU A 1 213 ? -19.586 -4.645 18.026 1.00 98.62 213 LEU A C 1
ATOM 1724 O O . LEU A 1 213 ? -20.272 -5.397 18.713 1.00 98.62 213 LEU A O 1
ATOM 1728 N N . LEU A 1 214 ? -20.019 -3.431 17.672 1.00 98.56 214 LEU A N 1
ATOM 1729 C CA . LEU A 1 214 ? -21.303 -2.892 18.131 1.00 98.56 214 LEU A CA 1
ATOM 1730 C C . LEU A 1 214 ? -22.518 -3.669 17.615 1.00 98.56 214 LEU A C 1
ATOM 1732 O O . LEU A 1 214 ? -23.567 -3.636 18.260 1.00 98.56 214 LEU A O 1
ATOM 1736 N N . LYS A 1 215 ? -22.381 -4.413 16.512 1.00 97.75 215 LYS A N 1
ATOM 1737 C CA . LYS A 1 215 ? -23.441 -5.292 15.993 1.00 97.75 215 LYS A CA 1
ATOM 1738 C C . LYS A 1 215 ? -23.666 -6.526 16.872 1.00 97.75 215 LYS A C 1
ATOM 1740 O O . LYS A 1 215 ? -24.714 -7.156 16.765 1.00 97.75 215 LYS A O 1
ATOM 1745 N N . GLU A 1 216 ? -22.722 -6.849 17.756 1.00 98.06 216 GLU A N 1
ATOM 1746 C CA . GLU A 1 216 ? -22.790 -7.990 18.676 1.00 98.06 216 GLU A CA 1
ATOM 1747 C C . GLU A 1 216 ? -23.227 -7.601 20.102 1.00 98.06 216 GLU A C 1
ATOM 1749 O O . GLU A 1 216 ? -23.027 -8.357 21.048 1.00 98.06 216 GLU A O 1
ATOM 1754 N N . ASN A 1 217 ? -23.860 -6.432 20.270 1.00 97.94 217 ASN A N 1
ATOM 1755 C CA . ASN A 1 217 ? -24.430 -5.949 21.537 1.00 97.94 217 ASN A CA 1
ATOM 1756 C C . ASN A 1 217 ? -23.463 -5.991 22.745 1.00 97.94 217 ASN A C 1
ATOM 1758 O O . ASN A 1 217 ? -23.815 -6.514 23.813 1.00 97.94 217 ASN A O 1
ATOM 1762 N N . PRO A 1 218 ? -22.248 -5.426 22.633 1.00 98.62 218 PRO A N 1
ATOM 1763 C CA . PRO A 1 218 ? -21.332 -5.338 23.757 1.00 98.62 218 PRO A CA 1
ATOM 1764 C C . PRO A 1 218 ? -21.919 -4.450 24.851 1.00 98.62 218 PRO A C 1
ATOM 1766 O O . PRO A 1 218 ? -22.722 -3.549 24.589 1.00 98.62 218 PRO A O 1
ATOM 1769 N N . LYS A 1 219 ? -21.483 -4.682 26.093 1.00 98.62 219 LYS A N 1
ATOM 1770 C CA . LYS A 1 219 ? -21.851 -3.820 27.220 1.00 98.62 219 LYS A CA 1
ATOM 1771 C C . LYS A 1 219 ? -21.283 -2.422 27.013 1.00 98.62 219 LYS A C 1
ATOM 1773 O O . LYS A 1 219 ? -22.003 -1.445 27.195 1.00 98.62 219 LYS A O 1
ATOM 1778 N N . PHE A 1 220 ? -19.995 -2.339 26.683 1.00 98.81 220 PHE A N 1
ATOM 1779 C CA . PHE A 1 220 ? -19.345 -1.071 26.386 1.00 98.81 220 PHE A CA 1
ATOM 1780 C C . PHE A 1 220 ? -18.049 -1.279 25.600 1.00 98.81 220 PHE A C 1
ATOM 1782 O O . PHE A 1 220 ? -17.266 -2.167 25.944 1.00 98.81 220 PHE A O 1
ATOM 1789 N N . VAL A 1 221 ? -17.805 -0.445 24.588 1.00 98.88 221 VAL A N 1
ATOM 1790 C CA . VAL A 1 221 ? -16.547 -0.410 23.828 1.00 98.88 221 VAL A CA 1
ATOM 1791 C C . VAL A 1 221 ? -15.897 0.962 23.980 1.00 98.88 221 VAL A C 1
ATOM 1793 O O . VAL A 1 221 ? -16.475 1.973 23.592 1.00 98.88 221 VAL A O 1
ATOM 1796 N N . THR A 1 222 ? -14.686 1.017 24.526 1.00 98.81 222 THR A N 1
ATOM 1797 C CA . THR A 1 222 ? -13.870 2.238 24.499 1.00 98.81 222 THR A CA 1
ATOM 1798 C C . THR A 1 222 ? -12.825 2.116 23.391 1.00 98.81 222 THR A C 1
ATOM 1800 O O . THR A 1 222 ? -12.005 1.206 23.431 1.00 98.81 222 THR A O 1
ATOM 1803 N N . MET A 1 223 ? -12.813 3.030 22.425 1.00 98.75 223 MET A N 1
ATOM 1804 C CA . MET A 1 223 ? -11.779 3.102 21.386 1.00 98.75 223 MET A CA 1
ATOM 1805 C C . MET A 1 223 ? -10.816 4.254 21.681 1.00 98.75 223 MET A C 1
ATOM 1807 O O . MET A 1 223 ? -11.255 5.367 21.972 1.00 98.75 223 MET A O 1
ATOM 1811 N N . LEU A 1 224 ? -9.513 3.984 21.643 1.00 97.94 224 LEU A N 1
ATOM 1812 C CA . LEU A 1 224 ? -8.450 4.934 21.963 1.00 97.94 224 LEU A CA 1
ATOM 1813 C C . LEU A 1 224 ? -7.612 5.197 20.711 1.00 97.94 224 LEU A C 1
ATOM 1815 O O . LEU A 1 224 ? -6.776 4.370 20.364 1.00 97.94 224 LEU A O 1
ATOM 1819 N N . GLU A 1 225 ? -7.811 6.342 20.066 1.00 96.25 225 GLU A N 1
ATOM 1820 C CA . GLU A 1 225 ? -7.108 6.711 18.831 1.00 96.25 225 GLU A CA 1
ATOM 1821 C C . GLU A 1 225 ? -6.349 8.024 19.035 1.00 96.25 225 GLU A C 1
ATOM 1823 O O . GLU A 1 225 ? -6.903 8.995 19.547 1.00 96.25 225 GLU A O 1
ATOM 1828 N N . ILE A 1 226 ? -5.077 8.071 18.649 1.00 95.62 226 ILE A N 1
ATOM 1829 C CA . ILE A 1 226 ? -4.228 9.248 18.847 1.00 95.62 226 ILE A CA 1
ATOM 1830 C C . ILE A 1 226 ? -4.446 10.304 17.756 1.00 95.62 226 ILE A C 1
ATOM 1832 O O . ILE A 1 226 ? -4.322 11.503 18.020 1.00 95.62 226 ILE A O 1
ATOM 1836 N N . ASP A 1 227 ? -4.794 9.871 16.544 1.00 96.75 227 ASP A N 1
ATOM 1837 C CA . ASP A 1 227 ? -4.839 10.697 15.349 1.00 96.75 227 ASP A CA 1
ATOM 1838 C C . ASP A 1 227 ? -6.277 10.973 14.884 1.00 96.75 227 ASP A C 1
ATOM 1840 O O . ASP A 1 227 ? -6.901 10.215 14.138 1.00 96.75 227 ASP A O 1
ATOM 1844 N N . ASP A 1 228 ? -6.806 12.129 15.292 1.00 97.62 228 ASP A N 1
ATOM 1845 C CA . ASP A 1 228 ? -8.135 12.587 14.873 1.00 97.62 228 ASP A CA 1
ATOM 1846 C C . ASP A 1 228 ? -8.260 12.734 13.348 1.00 97.62 228 ASP A C 1
ATOM 1848 O O . ASP A 1 228 ? -9.353 12.559 12.805 1.00 97.62 228 ASP A O 1
ATOM 1852 N N . LEU A 1 229 ? -7.153 12.989 12.638 1.00 98.31 229 LEU A N 1
ATOM 1853 C CA . LEU A 1 229 ? -7.165 13.143 11.185 1.00 98.31 229 LEU A CA 1
ATOM 1854 C C . LEU A 1 229 ? -7.492 11.831 10.470 1.00 98.31 229 LEU A C 1
ATOM 1856 O O . LEU A 1 229 ? -8.234 11.858 9.488 1.00 98.31 229 LEU A O 1
ATOM 1860 N N . VAL A 1 230 ? -6.977 10.700 10.968 1.00 98.25 230 VAL A N 1
ATOM 1861 C CA . VAL A 1 230 ? -7.282 9.364 10.427 1.00 98.25 230 VAL A CA 1
ATOM 1862 C C . VAL A 1 230 ? -8.780 9.116 10.507 1.00 98.25 230 VAL A C 1
ATOM 1864 O O . VAL A 1 230 ? -9.420 8.800 9.504 1.00 98.25 230 VAL A O 1
ATOM 1867 N N . MET A 1 231 ? -9.365 9.367 11.676 1.00 98.25 231 MET A N 1
ATOM 1868 C CA . MET A 1 231 ? -10.791 9.155 11.871 1.00 98.25 231 MET A CA 1
ATOM 1869 C C . MET A 1 231 ? -11.658 10.122 11.060 1.00 98.25 231 MET A C 1
ATOM 1871 O O . MET A 1 231 ? -12.711 9.726 10.571 1.00 98.25 231 MET A O 1
ATOM 1875 N N . GLN A 1 232 ? -11.251 11.387 10.912 1.00 98.50 232 GLN A N 1
ATOM 1876 C CA . GLN A 1 232 ? -11.963 12.337 10.051 1.00 98.50 232 GLN A CA 1
ATOM 1877 C C . GLN A 1 232 ? -11.965 11.866 8.589 1.00 98.50 232 GLN A C 1
ATOM 1879 O O . GLN A 1 232 ? -13.020 11.857 7.956 1.00 98.50 232 GLN A O 1
ATOM 1884 N N . ALA A 1 233 ? -10.809 11.433 8.076 1.00 98.56 233 ALA A N 1
ATOM 1885 C CA . ALA A 1 233 ? -10.674 10.936 6.710 1.00 98.56 233 ALA A CA 1
ATOM 1886 C C . ALA A 1 233 ? -11.513 9.668 6.476 1.00 98.56 233 ALA A C 1
ATOM 1888 O O . ALA A 1 233 ? -12.245 9.588 5.488 1.00 98.56 233 ALA A O 1
ATOM 1889 N N . CYS A 1 234 ? -11.471 8.709 7.407 1.00 98.56 234 CYS A N 1
ATOM 1890 C CA . CYS A 1 234 ? -12.252 7.474 7.312 1.00 98.56 234 CYS A CA 1
ATOM 1891 C C . CYS A 1 234 ? -13.756 7.738 7.447 1.00 98.56 234 CYS A C 1
ATOM 1893 O O . CYS A 1 234 ? -14.545 7.209 6.669 1.00 98.56 234 CYS A O 1
ATOM 1895 N N . ASN A 1 235 ? -14.168 8.636 8.345 1.00 98.31 235 ASN A N 1
ATOM 1896 C CA . ASN A 1 235 ? -15.567 9.042 8.460 1.00 98.31 235 ASN A CA 1
ATOM 1897 C C . ASN A 1 235 ? -16.106 9.679 7.171 1.00 98.31 235 ASN A C 1
ATOM 1899 O O . ASN A 1 235 ? -17.271 9.500 6.826 1.00 98.31 235 ASN A O 1
ATOM 1903 N N . GLU A 1 236 ? -15.289 10.461 6.466 1.00 98.50 236 GLU A N 1
ATOM 1904 C CA . GLU A 1 236 ? -15.719 11.117 5.232 1.00 98.50 236 GLU A CA 1
ATOM 1905 C C . GLU A 1 236 ? -15.730 10.152 4.039 1.00 98.50 236 GLU A C 1
ATOM 1907 O O . GLU A 1 236 ? -16.645 10.199 3.213 1.00 98.50 236 GLU A O 1
ATOM 1912 N N . HIS A 1 237 ? -14.736 9.266 3.949 1.00 98.56 237 HIS A N 1
ATOM 1913 C CA . HIS A 1 237 ? -14.452 8.523 2.721 1.00 98.56 237 HIS A CA 1
ATOM 1914 C C . HIS A 1 237 ? -14.608 7.004 2.827 1.00 98.56 237 HIS A C 1
ATOM 1916 O O . HIS A 1 237 ? -14.622 6.344 1.797 1.00 98.56 237 HIS A O 1
ATOM 1922 N N . MET A 1 238 ? -14.758 6.436 4.019 1.00 98.25 238 MET A N 1
ATOM 1923 C CA . MET A 1 238 ? -14.832 4.986 4.245 1.00 98.25 238 MET A CA 1
ATOM 1924 C C . MET A 1 238 ? -16.053 4.604 5.099 1.00 98.25 238 MET A C 1
ATOM 1926 O O . MET A 1 238 ? -16.030 3.660 5.885 1.00 98.25 238 MET A O 1
ATOM 1930 N N . LYS A 1 239 ? -17.175 5.317 4.920 1.00 96.88 239 LYS A N 1
ATOM 1931 C CA . LYS A 1 239 ? -18.428 5.071 5.666 1.00 96.88 239 LYS A CA 1
ATOM 1932 C C . LYS A 1 239 ? -18.964 3.645 5.549 1.00 96.88 239 LYS A C 1
ATOM 1934 O O . LYS A 1 239 ? -19.721 3.218 6.416 1.00 96.88 239 LYS A O 1
ATOM 1939 N N . SER A 1 240 ? -18.614 2.922 4.487 1.00 97.25 240 SER A N 1
ATOM 1940 C CA . SER A 1 240 ? -19.034 1.532 4.293 1.00 97.25 240 SER A CA 1
ATOM 1941 C C . SER A 1 240 ? -18.506 0.594 5.388 1.00 97.25 240 SER A C 1
ATOM 1943 O O . SER A 1 240 ? -19.209 -0.351 5.741 1.00 97.25 240 SER A O 1
ATOM 1945 N N . ILE A 1 241 ? -17.332 0.889 5.961 1.00 97.50 241 ILE A N 1
ATOM 1946 C CA . ILE A 1 241 ? -16.705 0.077 7.014 1.00 97.50 241 ILE A CA 1
ATOM 1947 C C . ILE A 1 241 ? -16.939 0.631 8.420 1.00 97.50 241 ILE A C 1
ATOM 1949 O O . ILE A 1 241 ? -17.008 -0.146 9.361 1.00 97.50 241 ILE A O 1
ATOM 1953 N N . CYS A 1 242 ? -17.107 1.948 8.585 1.00 97.56 242 CYS A N 1
ATOM 1954 C CA . CYS A 1 242 ? -17.225 2.569 9.911 1.00 97.56 242 CYS A CA 1
ATOM 1955 C C . CYS A 1 242 ? -18.642 3.053 10.261 1.00 97.56 242 CYS A C 1
ATOM 1957 O O . CYS A 1 242 ? -18.898 3.488 11.385 1.00 97.56 242 CYS A O 1
ATOM 1959 N N . GLY A 1 243 ? -19.579 3.035 9.310 1.00 97.19 243 GLY A N 1
ATOM 1960 C CA . GLY A 1 243 ? -20.925 3.566 9.507 1.00 97.19 243 GLY A CA 1
ATOM 1961 C C . GLY A 1 243 ? -20.908 5.023 9.984 1.00 97.19 243 GLY A C 1
ATOM 1962 O O . GLY A 1 243 ? -20.343 5.897 9.331 1.00 97.19 243 GLY A O 1
ATOM 1963 N N . ASP A 1 244 ? -21.542 5.278 11.130 1.00 97.06 244 ASP A N 1
ATOM 1964 C CA . ASP A 1 244 ? -21.646 6.602 11.760 1.00 97.06 244 ASP A CA 1
ATOM 1965 C C . ASP A 1 244 ? -20.855 6.725 13.077 1.00 97.06 244 ASP A C 1
ATOM 1967 O O . ASP A 1 244 ? -20.947 7.748 13.767 1.00 97.06 244 ASP A O 1
ATOM 1971 N N . VAL A 1 245 ? -20.063 5.705 13.442 1.00 98.38 245 VAL A N 1
ATOM 1972 C CA . VAL A 1 245 ? -19.448 5.645 14.780 1.00 98.38 245 VAL A CA 1
ATOM 1973 C C . VAL A 1 245 ? -18.395 6.732 14.969 1.00 98.38 245 VAL A C 1
ATOM 1975 O O . VAL A 1 245 ? -18.317 7.337 16.043 1.00 98.38 245 VAL A O 1
ATOM 1978 N N . LEU A 1 246 ? -17.641 7.020 13.904 1.00 98.31 246 LEU A N 1
ATOM 1979 C CA . LEU A 1 246 ? -16.599 8.042 13.882 1.00 98.31 246 LEU A CA 1
ATOM 1980 C C . LEU A 1 246 ? -17.181 9.459 13.873 1.00 98.31 246 LEU A C 1
ATOM 1982 O O . LEU A 1 246 ? -16.639 10.327 14.549 1.00 98.31 246 LEU A O 1
ATOM 1986 N N . GLU A 1 247 ? -18.299 9.690 13.178 1.00 97.25 247 GLU A N 1
ATOM 1987 C CA . GLU A 1 247 ? -19.008 10.977 13.191 1.00 97.25 247 GLU A CA 1
ATOM 1988 C C . GLU A 1 247 ? -19.525 11.310 14.593 1.00 97.25 247 GLU A C 1
ATOM 1990 O O . GLU A 1 247 ? -19.326 12.416 15.095 1.00 97.25 247 GLU A O 1
ATOM 1995 N N . ARG A 1 248 ? -20.175 10.341 15.248 1.00 97.44 248 ARG A N 1
ATOM 1996 C CA . ARG A 1 248 ? -20.793 10.555 16.563 1.00 97.44 248 ARG A CA 1
ATOM 1997 C C . ARG A 1 248 ? -19.788 10.635 17.702 1.00 97.44 248 ARG A C 1
ATOM 1999 O O . ARG A 1 248 ? -20.070 11.297 18.697 1.00 97.44 248 ARG A O 1
ATOM 2006 N N . ARG A 1 249 ? -18.655 9.930 17.597 1.00 97.75 249 ARG A N 1
ATOM 2007 C CA . ARG A 1 249 ? -17.624 9.763 18.645 1.00 97.75 249 ARG A CA 1
ATOM 2008 C C . ARG A 1 249 ? -18.090 9.095 19.943 1.00 97.75 249 ARG A C 1
ATOM 2010 O O . ARG A 1 249 ? -17.257 8.621 20.704 1.00 97.75 249 ARG A O 1
ATOM 2017 N N . ASN A 1 250 ? -19.384 9.045 20.223 1.00 98.00 250 ASN A N 1
ATOM 2018 C CA . ASN A 1 250 ? -19.962 8.394 21.388 1.00 98.00 250 ASN A CA 1
ATOM 2019 C C . ASN A 1 250 ? -21.366 7.868 21.079 1.00 98.00 250 ASN A C 1
ATOM 2021 O O . ASN A 1 250 ? -22.035 8.309 20.143 1.00 98.00 250 ASN A O 1
ATOM 2025 N N . GLY A 1 251 ? -21.807 6.918 21.891 1.00 97.25 251 GLY A N 1
ATOM 2026 C CA . GLY A 1 251 ? -23.132 6.335 21.810 1.00 97.25 251 GLY A CA 1
ATOM 2027 C C . GLY A 1 251 ? -23.527 5.655 23.119 1.00 97.25 251 GLY A C 1
ATOM 2028 O O . GLY A 1 251 ? -22.832 5.782 24.127 1.00 97.25 251 GLY A O 1
ATOM 2029 N N . PRO A 1 252 ? -24.652 4.923 23.135 1.00 96.94 252 PRO A N 1
ATOM 2030 C CA . PRO A 1 252 ? -25.164 4.301 24.357 1.00 96.94 252 PRO A CA 1
ATOM 2031 C C . PRO A 1 252 ? -24.223 3.236 24.943 1.00 96.94 252 PRO A C 1
ATOM 2033 O O . PRO A 1 252 ? -24.205 3.040 26.154 1.00 96.94 252 PRO A O 1
ATOM 2036 N N . ASN A 1 253 ? -23.452 2.555 24.095 1.00 97.62 253 ASN A N 1
ATOM 2037 C CA . ASN A 1 253 ? -22.567 1.448 24.456 1.00 97.62 253 ASN A CA 1
ATOM 2038 C C . ASN A 1 253 ? -21.142 1.613 23.897 1.00 97.62 253 ASN A C 1
ATOM 2040 O O . ASN A 1 253 ? -20.416 0.626 23.779 1.00 97.62 253 ASN A O 1
ATOM 2044 N N . TYR A 1 254 ? -20.730 2.837 23.549 1.00 98.81 254 TYR A N 1
ATOM 2045 C CA . TYR A 1 254 ? -19.343 3.107 23.175 1.00 98.81 254 TYR A CA 1
ATOM 2046 C C . TYR A 1 254 ? -18.924 4.564 23.348 1.00 98.81 254 TYR A C 1
ATOM 2048 O O . TYR A 1 254 ? -19.747 5.482 23.344 1.00 98.81 254 TYR A O 1
ATOM 2056 N N . GLU A 1 255 ? -17.614 4.771 23.419 1.00 98.69 255 GLU A N 1
ATOM 2057 C CA . GLU A 1 255 ? -16.978 6.081 23.316 1.00 98.69 255 GLU A CA 1
ATOM 2058 C C . GLU A 1 255 ? -15.648 5.976 22.560 1.00 98.69 255 GLU A C 1
ATOM 2060 O O . GLU A 1 255 ? -14.948 4.966 22.644 1.00 98.69 255 GLU A O 1
ATOM 2065 N N . ILE A 1 256 ? -15.290 7.042 21.852 1.00 98.69 256 ILE A N 1
ATOM 2066 C CA . ILE A 1 256 ? -13.979 7.241 21.243 1.00 98.69 256 ILE A CA 1
ATOM 2067 C C . ILE A 1 256 ? -13.262 8.334 22.033 1.00 98.69 256 ILE A C 1
ATOM 2069 O O . ILE A 1 256 ? -13.774 9.448 22.171 1.00 98.69 256 ILE A O 1
ATOM 2073 N N . ILE A 1 257 ? -12.067 8.032 22.532 1.00 98.19 257 ILE A N 1
ATOM 2074 C CA . ILE A 1 257 ? -11.213 8.983 23.242 1.00 98.19 257 ILE A CA 1
ATOM 2075 C C . ILE A 1 257 ? -10.014 9.292 22.355 1.00 98.19 257 ILE A C 1
ATOM 2077 O O . ILE A 1 257 ? -9.227 8.403 22.034 1.00 98.19 257 ILE A O 1
ATOM 2081 N N . VAL A 1 258 ? -9.871 10.569 21.994 1.00 97.25 258 VAL A N 1
ATOM 2082 C CA . VAL A 1 258 ? -8.723 11.044 21.218 1.00 97.25 258 VAL A CA 1
ATOM 2083 C C . VAL A 1 258 ? -7.525 11.236 22.145 1.00 97.25 258 VAL A C 1
ATOM 2085 O O . VAL A 1 258 ? -7.558 12.100 23.026 1.00 97.25 258 VAL A O 1
ATOM 2088 N N . GLY A 1 259 ? -6.470 10.446 21.963 1.00 93.81 259 GLY A N 1
ATOM 2089 C CA . GLY A 1 259 ? -5.230 10.572 22.721 1.00 93.81 259 GLY A CA 1
ATOM 2090 C C . GLY A 1 259 ? -4.389 9.300 22.774 1.00 93.81 259 GLY A C 1
ATOM 2091 O O . GLY A 1 259 ? -4.751 8.255 22.245 1.00 93.81 259 GLY A O 1
ATOM 2092 N N . ASP A 1 260 ? -3.246 9.401 23.451 1.00 91.88 260 ASP A N 1
ATOM 2093 C CA . ASP A 1 260 ? -2.329 8.278 23.638 1.00 91.88 260 ASP A CA 1
ATOM 2094 C C . ASP A 1 260 ? -2.969 7.176 24.500 1.00 91.88 260 ASP A C 1
ATOM 2096 O O . ASP A 1 260 ? -3.302 7.373 25.679 1.00 91.88 260 ASP A O 1
ATOM 2100 N N . CYS A 1 261 ? -3.098 5.986 23.913 1.00 93.25 261 CYS A N 1
ATOM 2101 C CA . CYS A 1 261 ? -3.685 4.827 24.565 1.00 93.25 261 CYS A CA 1
ATOM 2102 C C . CYS A 1 261 ? -2.930 4.406 25.840 1.00 93.25 261 CYS A C 1
ATOM 2104 O O . CYS A 1 261 ? -3.557 3.946 26.797 1.00 93.25 261 CYS A O 1
ATOM 2106 N N . MET A 1 262 ? -1.615 4.635 25.925 1.00 92.94 262 MET A N 1
ATOM 2107 C CA . MET A 1 262 ? -0.813 4.281 27.099 1.00 92.94 262 MET A CA 1
ATOM 2108 C C . MET A 1 262 ? -1.210 5.099 28.327 1.00 92.94 262 MET A C 1
ATOM 2110 O O . MET A 1 262 ? -1.257 4.568 29.441 1.00 92.94 262 MET A O 1
ATOM 2114 N N . VAL A 1 263 ? -1.558 6.374 28.136 1.00 94.06 263 VAL A N 1
ATOM 2115 C CA . VAL A 1 263 ? -2.050 7.245 29.213 1.00 94.06 263 VAL A CA 1
ATOM 2116 C C . VAL A 1 263 ? -3.382 6.719 29.753 1.00 94.06 263 VAL A C 1
ATOM 2118 O O . VAL A 1 263 ? -3.573 6.626 30.971 1.00 94.06 263 VAL A O 1
ATOM 2121 N N . ALA A 1 264 ? -4.289 6.321 28.861 1.00 95.25 264 ALA A N 1
ATOM 2122 C CA . ALA A 1 264 ? -5.586 5.770 29.236 1.00 95.25 264 ALA A CA 1
ATOM 2123 C C . ALA A 1 264 ? -5.458 4.403 29.931 1.00 95.25 264 ALA A C 1
ATOM 2125 O O . ALA A 1 264 ? -6.062 4.205 30.986 1.00 95.25 264 ALA A O 1
ATOM 2126 N N . LEU A 1 265 ? -4.613 3.497 29.427 1.00 96.06 265 LEU A N 1
ATOM 2127 C CA . LEU A 1 265 ? -4.345 2.199 30.056 1.00 96.06 265 LEU A CA 1
ATOM 2128 C C . LEU A 1 265 ? -3.794 2.353 31.479 1.00 96.06 265 LEU A C 1
ATOM 2130 O O . LEU A 1 265 ? -4.255 1.681 32.405 1.00 96.06 265 LEU A O 1
ATOM 2134 N N . GLN A 1 266 ? -2.849 3.275 31.689 1.00 95.25 266 GLN A N 1
ATOM 2135 C CA . GLN A 1 266 ? -2.321 3.567 33.025 1.00 95.25 266 GLN A CA 1
ATOM 2136 C C . GLN A 1 266 ? -3.402 4.094 33.971 1.00 95.25 266 GLN A C 1
ATOM 2138 O O . GLN A 1 266 ? -3.416 3.730 35.150 1.00 95.25 266 GLN A O 1
ATOM 2143 N N . LYS A 1 267 ? -4.303 4.946 33.472 1.00 96.88 267 LYS A N 1
ATOM 2144 C CA . LYS A 1 267 ? -5.445 5.441 34.244 1.00 96.88 267 LYS A CA 1
ATOM 2145 C C . LYS A 1 267 ? -6.396 4.300 34.609 1.00 96.88 267 LYS A C 1
ATOM 2147 O O . LYS A 1 267 ? -6.689 4.123 35.785 1.00 96.88 267 LYS A O 1
ATOM 2152 N N . TYR A 1 268 ? -6.800 3.475 33.645 1.00 97.75 268 TYR A N 1
ATOM 2153 C CA . TYR A 1 268 ? -7.687 2.333 33.888 1.00 97.75 268 TYR A CA 1
ATOM 2154 C C . TYR A 1 268 ? -7.110 1.344 34.894 1.00 97.75 268 TYR A C 1
ATOM 2156 O O . TYR A 1 268 ? -7.837 0.875 35.766 1.00 97.75 268 TYR A O 1
ATOM 2164 N N . PHE A 1 269 ? -5.805 1.081 34.831 1.00 96.50 269 PHE A N 1
ATOM 2165 C CA . PHE A 1 269 ? -5.136 0.249 35.824 1.00 96.50 269 PHE A CA 1
ATOM 2166 C C . PHE A 1 269 ? -5.220 0.847 37.236 1.00 96.50 269 PHE A C 1
ATOM 2168 O O . PHE A 1 269 ? -5.572 0.134 38.175 1.00 96.50 269 PHE A O 1
ATOM 2175 N N . LYS A 1 270 ? -4.938 2.149 37.394 1.00 97.38 270 LYS A N 1
ATOM 2176 C CA . LYS A 1 270 ? -5.039 2.849 38.690 1.00 97.38 270 LYS A CA 1
ATOM 2177 C C . LYS A 1 270 ? -6.465 2.850 39.239 1.00 97.38 270 LYS A C 1
ATOM 2179 O O . LYS A 1 270 ? -6.648 2.667 40.438 1.00 97.38 270 LYS A O 1
ATOM 2184 N N . ASP A 1 271 ? -7.447 3.001 38.357 1.00 97.31 271 ASP A N 1
ATOM 2185 C CA . ASP A 1 271 ? -8.870 3.009 38.700 1.00 97.31 271 ASP A CA 1
ATOM 2186 C C . ASP A 1 271 ? -9.428 1.588 38.934 1.00 97.31 271 ASP A C 1
ATOM 2188 O O . ASP A 1 271 ? -10.595 1.424 39.286 1.00 97.31 271 ASP A O 1
ATOM 2192 N N . GLY A 1 272 ? -8.618 0.540 38.728 1.00 97.00 272 GLY A N 1
ATOM 2193 C CA . GLY A 1 272 ? -9.040 -0.855 38.856 1.00 97.00 272 GLY A CA 1
ATOM 2194 C C . GLY A 1 272 ? -10.030 -1.312 37.778 1.00 97.00 272 GLY A C 1
ATOM 2195 O O . GLY A 1 272 ? -10.671 -2.351 37.945 1.00 97.00 272 GLY A O 1
ATOM 2196 N N . ARG A 1 273 ? -10.171 -0.564 36.672 1.00 97.62 273 ARG A N 1
ATOM 2197 C CA . ARG A 1 273 ? -11.049 -0.919 35.548 1.00 97.62 273 ARG A CA 1
ATOM 2198 C C . ARG A 1 273 ? -10.476 -2.128 34.810 1.00 97.62 273 ARG A C 1
ATOM 2200 O O . ARG A 1 273 ? -9.278 -2.191 34.532 1.00 97.62 273 ARG A O 1
ATOM 2207 N N . LYS A 1 274 ? -11.350 -3.088 34.497 1.00 98.00 274 LYS A N 1
ATOM 2208 C CA . LYS A 1 274 ? -10.992 -4.357 33.857 1.00 98.00 274 LYS A CA 1
ATOM 2209 C C . LYS A 1 274 ? -11.863 -4.663 32.643 1.00 98.00 274 LYS A C 1
ATOM 2211 O O . LYS A 1 274 ? -13.086 -4.539 32.729 1.00 98.00 274 LYS A O 1
ATOM 2216 N N . PHE A 1 275 ? -11.233 -5.149 31.581 1.00 98.62 275 PHE A N 1
ATOM 2217 C CA . PHE A 1 275 ? -11.856 -5.457 30.294 1.00 98.62 275 PHE A CA 1
ATOM 2218 C C . PHE A 1 275 ? -11.894 -6.965 30.036 1.00 98.62 275 PHE A C 1
ATOM 2220 O O . PHE A 1 275 ? -10.978 -7.695 30.422 1.00 98.62 275 PHE A O 1
ATOM 2227 N N . ASP A 1 276 ? -12.966 -7.416 29.390 1.00 98.75 276 ASP A N 1
ATOM 2228 C CA . ASP A 1 276 ? -13.090 -8.774 28.861 1.00 98.75 276 ASP A CA 1
ATOM 2229 C C . ASP A 1 276 ? -12.195 -8.957 27.625 1.00 98.75 276 ASP A C 1
ATOM 2231 O O . ASP A 1 276 ? -11.561 -9.999 27.475 1.00 98.75 276 ASP A O 1
ATOM 2235 N N . TYR A 1 277 ? -12.098 -7.926 26.777 1.00 98.75 277 TYR A N 1
ATOM 2236 C CA . TYR A 1 277 ? -11.242 -7.927 25.592 1.00 98.75 277 TYR A CA 1
ATOM 2237 C C . TYR A 1 277 ? -10.425 -6.643 25.486 1.00 98.75 277 TYR A C 1
ATOM 2239 O O . TYR A 1 277 ? -10.932 -5.544 25.726 1.00 98.75 277 TYR A O 1
ATOM 2247 N N . VAL A 1 278 ? -9.167 -6.797 25.085 1.00 98.56 278 VAL A N 1
ATOM 2248 C CA . VAL A 1 278 ? -8.291 -5.700 24.668 1.00 98.56 278 VAL A CA 1
ATOM 2249 C C . VAL A 1 278 ? -7.850 -5.982 23.235 1.00 98.56 278 VAL A C 1
ATOM 2251 O O . VAL A 1 278 ? -7.230 -7.015 22.981 1.00 98.56 278 VAL A O 1
ATOM 2254 N N . PHE A 1 279 ? -8.157 -5.074 22.314 1.00 98.38 279 PHE A N 1
ATOM 2255 C CA . PHE A 1 279 ? -7.714 -5.146 20.926 1.00 98.38 279 PHE A CA 1
ATOM 2256 C C . PHE A 1 279 ? -6.533 -4.209 20.689 1.00 98.38 279 PHE A C 1
ATOM 2258 O O . PHE A 1 279 ? -6.644 -3.013 20.947 1.00 98.38 279 PHE A O 1
ATOM 2265 N N . GLY A 1 280 ? -5.417 -4.740 20.198 1.00 95.31 280 GLY A N 1
ATOM 2266 C CA . GLY A 1 280 ? -4.343 -3.957 19.596 1.00 95.31 280 GLY A CA 1
ATOM 2267 C C . GLY A 1 280 ? -4.589 -3.824 18.098 1.00 95.31 280 GLY A C 1
ATOM 2268 O O . GLY A 1 280 ? -4.344 -4.768 17.357 1.00 95.31 280 GLY A O 1
ATOM 2269 N N . ASP A 1 281 ? -5.074 -2.667 17.665 1.00 92.31 281 ASP A N 1
ATOM 2270 C CA . ASP A 1 281 ? -5.308 -2.331 16.255 1.00 92.31 281 ASP A CA 1
ATOM 2271 C C . ASP A 1 281 ? -4.516 -1.067 15.898 1.00 92.31 281 ASP A C 1
ATOM 2273 O O . ASP A 1 281 ? -5.029 -0.054 15.422 1.00 92.31 281 ASP A O 1
ATOM 2277 N N . LEU A 1 282 ? -3.239 -1.097 16.277 1.00 85.81 282 LEU A N 1
ATOM 2278 C CA . LEU A 1 282 ? -2.293 -0.018 16.033 1.00 85.81 282 LEU A CA 1
ATOM 2279 C C . LEU A 1 282 ? -1.754 -0.112 14.607 1.00 85.81 282 LEU A C 1
ATOM 2281 O O . LEU A 1 282 ? -1.767 -1.178 13.999 1.00 85.81 282 LEU A O 1
ATOM 2285 N N . THR A 1 283 ? -1.223 0.990 14.090 1.00 74.19 283 THR A N 1
ATOM 2286 C CA . THR A 1 283 ? -0.546 1.007 12.791 1.00 74.19 283 THR A CA 1
ATOM 2287 C C . THR A 1 283 ? 0.571 -0.029 12.724 1.00 74.19 283 THR A C 1
ATOM 2289 O O . THR A 1 283 ? 1.361 -0.148 13.667 1.00 74.19 283 THR A O 1
ATOM 2292 N N . ASP A 1 284 ? 0.663 -0.725 11.592 1.00 65.12 284 ASP A N 1
ATOM 2293 C CA . ASP A 1 284 ? 1.771 -1.623 11.290 1.00 65.12 284 ASP A CA 1
ATOM 2294 C C . ASP A 1 284 ? 3.101 -0.871 11.383 1.00 65.12 284 ASP A C 1
ATOM 2296 O O . ASP A 1 284 ? 3.376 0.053 10.618 1.00 65.12 284 ASP A O 1
ATOM 2300 N N . VAL A 1 285 ? 3.954 -1.287 12.318 1.00 57.72 285 VAL A N 1
ATOM 2301 C CA . VAL A 1 285 ? 5.367 -0.913 12.309 1.00 57.72 285 VAL A CA 1
ATOM 2302 C C . VAL A 1 285 ? 6.155 -2.186 12.023 1.00 57.72 285 VAL A C 1
ATOM 2304 O O . VAL A 1 285 ? 6.044 -3.135 12.805 1.00 57.72 285 VAL A O 1
ATOM 2307 N N . PRO A 1 286 ? 6.950 -2.242 10.937 1.00 52.41 286 PRO A N 1
ATOM 2308 C CA . PRO A 1 286 ? 7.712 -3.432 10.582 1.00 52.41 286 PRO A CA 1
ATOM 2309 C C . PRO A 1 286 ? 8.563 -3.908 11.759 1.00 52.41 286 PRO A C 1
ATOM 2311 O O . PRO A 1 286 ? 9.479 -3.216 12.214 1.00 52.41 286 PRO A O 1
ATOM 2314 N N . LEU A 1 287 ? 8.257 -5.099 12.275 1.00 53.56 287 LEU A N 1
ATOM 2315 C CA . LEU A 1 287 ? 9.014 -5.662 13.384 1.00 53.56 287 LEU A CA 1
ATOM 2316 C C . LEU A 1 287 ? 10.327 -6.233 12.868 1.00 53.56 287 LEU A C 1
ATOM 2318 O O . LEU A 1 287 ? 10.344 -7.120 12.016 1.00 53.56 287 LEU A O 1
ATOM 2322 N N . SER A 1 288 ? 11.437 -5.768 13.443 1.00 53.69 288 SER A N 1
ATOM 2323 C CA . SER A 1 288 ? 12.722 -6.447 13.284 1.00 53.69 288 SER A CA 1
ATOM 2324 C C . SER A 1 288 ? 12.593 -7.894 13.777 1.00 53.69 288 SER A C 1
ATOM 2326 O O . SER A 1 288 ? 12.047 -8.102 14.861 1.00 53.69 288 SER A O 1
ATOM 2328 N N . PRO A 1 289 ? 13.126 -8.902 13.063 1.00 58.91 289 PRO A N 1
ATOM 2329 C CA . PRO A 1 289 ? 13.104 -10.290 13.530 1.00 58.91 289 PRO A CA 1
ATOM 2330 C C . PRO A 1 289 ? 13.889 -10.484 14.837 1.00 58.91 289 PRO A C 1
ATOM 2332 O O . PRO A 1 289 ? 13.665 -11.456 15.557 1.00 58.91 289 PRO A O 1
ATOM 2335 N N . THR A 1 290 ? 14.795 -9.561 15.168 1.00 60.78 290 THR A N 1
ATOM 2336 C CA . THR A 1 290 ? 15.520 -9.564 16.438 1.00 60.78 290 THR A CA 1
ATOM 2337 C C . THR A 1 290 ? 14.686 -8.835 17.494 1.00 60.78 290 THR A C 1
ATOM 2339 O O . THR A 1 290 ? 14.436 -7.645 17.295 1.00 60.78 290 THR A O 1
ATOM 2342 N N . PRO A 1 291 ? 14.303 -9.478 18.619 1.00 64.31 291 PRO A N 1
ATOM 2343 C CA . PRO A 1 291 ? 13.447 -8.902 19.663 1.00 64.31 291 PRO A CA 1
ATOM 2344 C C . PRO A 1 291 ? 14.198 -7.894 20.550 1.00 64.31 291 PRO A C 1
ATOM 2346 O O . PRO A 1 291 ? 14.250 -8.014 21.772 1.00 64.31 291 PRO A O 1
ATOM 2349 N N . THR A 1 292 ? 14.858 -6.925 19.926 1.00 62.03 292 THR A N 1
ATOM 2350 C CA . THR A 1 292 ? 15.702 -5.914 20.564 1.00 62.03 292 THR A CA 1
ATOM 2351 C C . THR A 1 292 ? 15.478 -4.561 19.907 1.00 62.03 292 THR A C 1
ATOM 2353 O O . THR A 1 292 ? 15.315 -4.492 18.689 1.00 62.03 292 THR A O 1
ATOM 2356 N N . GLY A 1 293 ? 15.562 -3.490 20.693 1.00 71.44 293 GLY A N 1
ATOM 2357 C CA . GLY A 1 293 ? 15.441 -2.114 20.216 1.00 71.44 293 GLY A CA 1
ATOM 2358 C C . GLY A 1 293 ? 14.160 -1.438 20.693 1.00 71.44 293 GLY A C 1
ATOM 2359 O O . GLY A 1 293 ? 13.260 -2.084 21.229 1.00 71.44 293 GLY A O 1
ATOM 2360 N N . GLU A 1 294 ? 14.087 -0.128 20.468 1.00 75.75 294 GLU A N 1
ATOM 2361 C CA . GLU A 1 294 ? 13.036 0.745 21.008 1.00 75.75 294 GLU A CA 1
ATOM 2362 C C . GLU A 1 294 ? 11.621 0.282 20.634 1.00 75.75 294 GLU A C 1
ATOM 2364 O O . GLU A 1 294 ? 10.717 0.340 21.464 1.00 75.75 294 GLU A O 1
ATOM 2369 N N . LEU A 1 295 ? 11.437 -0.265 19.427 1.00 75.25 295 LEU A N 1
ATOM 2370 C CA . LEU A 1 295 ? 10.149 -0.790 18.973 1.00 75.25 295 LEU A CA 1
ATOM 2371 C C . LEU A 1 295 ? 9.706 -2.036 19.756 1.00 75.25 295 LEU A C 1
ATOM 2373 O O . LEU A 1 295 ? 8.549 -2.146 20.155 1.00 75.25 295 LEU A O 1
ATOM 2377 N N . TRP A 1 296 ? 10.625 -2.965 20.025 1.00 79.69 296 TRP A N 1
ATOM 2378 C CA . TRP A 1 296 ? 10.324 -4.159 20.819 1.00 79.69 296 TRP A CA 1
ATOM 2379 C C . TRP A 1 296 ? 10.097 -3.827 22.292 1.00 79.69 296 TRP A C 1
ATOM 2381 O O . TRP A 1 296 ? 9.220 -4.415 22.929 1.00 79.69 296 TRP A O 1
ATOM 2391 N N . ASP A 1 297 ? 10.836 -2.855 22.828 1.00 82.88 297 ASP A N 1
ATOM 2392 C CA . ASP A 1 297 ? 10.597 -2.336 24.174 1.00 82.88 297 ASP A CA 1
ATOM 2393 C C . ASP A 1 297 ? 9.235 -1.647 24.284 1.00 82.88 297 ASP A C 1
ATOM 2395 O O . ASP A 1 297 ? 8.521 -1.851 25.273 1.00 82.88 297 ASP A O 1
ATOM 2399 N N . PHE A 1 298 ? 8.832 -0.902 23.252 1.00 82.25 298 PHE A N 1
ATOM 2400 C CA . PHE A 1 298 ? 7.497 -0.326 23.157 1.00 82.25 298 PHE A CA 1
ATOM 2401 C C . PHE A 1 298 ? 6.414 -1.412 23.141 1.00 82.25 298 PHE A C 1
ATOM 2403 O O . PHE A 1 298 ? 5.519 -1.372 23.981 1.00 82.25 298 PHE A O 1
ATOM 2410 N N . ILE A 1 299 ? 6.531 -2.431 22.283 1.00 85.00 299 ILE A N 1
ATOM 2411 C CA . ILE A 1 299 ? 5.561 -3.541 22.196 1.00 85.00 299 ILE A CA 1
ATOM 2412 C C . ILE A 1 299 ? 5.446 -4.285 23.521 1.00 85.00 299 ILE A C 1
ATOM 2414 O O . ILE A 1 299 ? 4.342 -4.560 23.986 1.00 85.00 299 ILE A O 1
ATOM 2418 N N . ARG A 1 300 ? 6.573 -4.587 24.169 1.00 87.62 300 ARG A N 1
ATOM 2419 C CA . ARG A 1 300 ? 6.574 -5.234 25.484 1.00 87.62 300 ARG A CA 1
ATOM 2420 C C . ARG A 1 300 ? 5.851 -4.379 26.520 1.00 87.62 300 ARG A C 1
ATOM 2422 O O . ARG A 1 300 ? 4.982 -4.880 27.226 1.00 87.62 300 ARG A O 1
ATOM 2429 N N . THR A 1 301 ? 6.165 -3.088 26.573 1.00 88.62 301 THR A N 1
ATOM 2430 C CA . THR A 1 301 ? 5.527 -2.139 27.496 1.00 88.62 301 THR A CA 1
ATOM 2431 C C . THR A 1 301 ? 4.022 -2.034 27.238 1.00 88.62 301 THR A C 1
ATOM 2433 O O . THR A 1 301 ? 3.221 -2.027 28.176 1.00 88.62 301 THR A O 1
ATOM 2436 N N . PHE A 1 302 ? 3.632 -1.996 25.967 1.00 89.06 302 PHE A N 1
ATOM 2437 C CA . PHE A 1 302 ? 2.250 -1.958 25.510 1.00 89.06 302 PHE A CA 1
ATOM 2438 C C . PHE A 1 302 ? 1.473 -3.226 25.899 1.00 89.06 302 PHE A C 1
ATOM 2440 O O . PHE A 1 302 ? 0.385 -3.135 26.475 1.00 89.06 302 PHE A O 1
ATOM 2447 N N . LEU A 1 303 ? 2.049 -4.411 25.673 1.00 92.75 303 LEU A N 1
ATOM 2448 C CA . LEU A 1 303 ? 1.457 -5.692 26.070 1.00 92.75 303 LEU A CA 1
ATOM 2449 C C . LEU A 1 303 ? 1.330 -5.806 27.595 1.00 92.75 303 LEU A C 1
ATOM 2451 O O . LEU A 1 303 ? 0.275 -6.184 28.104 1.00 92.75 303 LEU A O 1
ATOM 2455 N N . GLU A 1 304 ? 2.365 -5.421 28.346 1.00 94.38 304 GLU A N 1
ATOM 2456 C CA . GLU A 1 304 ? 2.328 -5.411 29.812 1.00 94.38 304 GLU A CA 1
ATOM 2457 C C . GLU A 1 304 ? 1.232 -4.482 30.358 1.00 94.38 304 GLU A C 1
ATOM 2459 O O . GLU A 1 304 ? 0.538 -4.830 31.318 1.00 94.38 304 GLU A O 1
ATOM 2464 N N . ALA A 1 305 ? 1.061 -3.296 29.767 1.00 94.75 305 ALA A N 1
ATOM 2465 C CA . ALA A 1 305 ? -0.003 -2.366 30.139 1.00 94.75 305 ALA A CA 1
ATOM 2466 C C . ALA A 1 305 ? -1.395 -2.922 29.797 1.00 94.75 305 ALA A C 1
ATOM 2468 O O . ALA A 1 305 ? -2.308 -2.835 30.620 1.00 94.75 305 ALA A O 1
ATOM 2469 N N . SER A 1 306 ? -1.534 -3.557 28.634 1.00 95.88 306 SER A N 1
ATOM 2470 C CA . SER A 1 306 ? -2.772 -4.201 28.186 1.00 95.88 306 SER A CA 1
ATOM 2471 C C . SER A 1 306 ? -3.195 -5.340 29.120 1.00 95.88 306 SER A C 1
ATOM 2473 O O . SER A 1 306 ? -4.335 -5.386 29.584 1.00 95.88 306 SER A O 1
ATOM 2475 N N . PHE A 1 307 ? -2.268 -6.219 29.509 1.00 96.19 307 PHE A N 1
ATOM 2476 C CA . PHE A 1 307 ? -2.566 -7.316 30.437 1.00 96.19 307 PHE A CA 1
ATOM 2477 C C . PHE A 1 307 ? -2.922 -6.839 31.847 1.00 96.19 307 PHE A C 1
ATOM 2479 O O . PHE A 1 307 ? -3.732 -7.466 32.532 1.00 96.19 307 PHE A O 1
ATOM 2486 N N . LYS A 1 308 ? -2.395 -5.691 32.287 1.00 97.25 308 LYS A N 1
ATOM 2487 C CA . LYS A 1 308 ? -2.759 -5.096 33.582 1.00 97.25 308 LYS A CA 1
ATOM 2488 C C . LYS A 1 308 ? -4.217 -4.657 33.656 1.00 97.25 308 LYS A C 1
ATOM 2490 O O . LYS A 1 308 ? -4.760 -4.629 34.761 1.00 97.25 308 LYS A O 1
ATOM 2495 N N . VAL A 1 309 ? -4.866 -4.356 32.535 1.00 98.00 309 VAL A N 1
ATOM 2496 C CA . VAL A 1 309 ? -6.292 -3.987 32.492 1.00 98.00 309 VAL A CA 1
ATOM 2497 C C . VAL A 1 309 ? -7.190 -5.143 32.048 1.00 98.00 309 VAL A C 1
ATOM 2499 O O . VAL A 1 309 ? -8.408 -5.004 32.034 1.00 98.00 309 VAL A O 1
ATOM 2502 N N . LEU A 1 310 ? -6.624 -6.311 31.755 1.00 98.19 310 LEU A N 1
ATOM 2503 C CA . LEU A 1 310 ? -7.385 -7.498 31.385 1.00 98.19 310 LEU A CA 1
ATOM 2504 C C . LEU A 1 310 ? -7.986 -8.181 32.625 1.00 98.19 310 LEU A C 1
ATOM 2506 O O . LEU A 1 310 ? -7.393 -8.179 33.718 1.00 98.19 310 LEU A O 1
ATOM 2510 N N . ARG A 1 311 ? -9.185 -8.753 32.470 1.00 98.25 311 ARG A N 1
ATOM 2511 C CA . ARG A 1 311 ? -9.750 -9.715 33.428 1.00 98.25 311 ARG A CA 1
ATOM 2512 C C . ARG A 1 311 ? -8.945 -11.025 33.414 1.00 98.25 311 ARG A C 1
ATOM 2514 O O . ARG A 1 311 ? -8.274 -11.297 32.422 1.00 98.25 311 ARG A O 1
ATOM 2521 N N . PRO A 1 312 ? -9.007 -11.849 34.480 1.00 96.38 312 PRO A N 1
ATOM 2522 C CA . PRO A 1 312 ? -8.291 -13.129 34.528 1.00 96.38 312 PRO A CA 1
ATOM 2523 C C . PRO A 1 312 ? -8.614 -14.089 33.372 1.00 96.38 312 PRO A C 1
ATOM 2525 O O . PRO A 1 312 ? -7.753 -14.864 32.973 1.00 96.38 312 PRO A O 1
ATOM 2528 N N . ASP A 1 313 ? -9.840 -14.035 32.852 1.00 95.44 313 ASP A N 1
ATOM 2529 C CA . ASP A 1 313 ? -10.356 -14.813 31.720 1.00 95.44 313 ASP A CA 1
ATOM 2530 C C . ASP A 1 313 ? -10.466 -13.996 30.422 1.00 95.44 313 ASP A C 1
ATOM 2532 O O . ASP A 1 313 ? -11.004 -14.480 29.425 1.00 95.44 313 ASP A O 1
ATOM 2536 N N . GLY A 1 314 ? -9.979 -12.753 30.435 1.00 97.62 314 GLY A N 1
ATOM 2537 C CA . GLY A 1 314 ? -10.039 -11.880 29.275 1.00 97.62 314 GLY A CA 1
ATOM 2538 C C . GLY A 1 314 ? -9.036 -12.273 28.193 1.00 97.62 314 GLY A C 1
ATOM 2539 O O . GLY A 1 314 ? -8.094 -13.036 28.426 1.00 97.62 314 GLY A O 1
ATOM 2540 N N . LYS A 1 315 ? -9.228 -11.724 26.994 1.00 98.31 315 LYS A N 1
ATOM 2541 C CA . LYS A 1 315 ? -8.390 -12.011 25.823 1.00 98.31 315 LYS A CA 1
ATOM 2542 C C . LYS A 1 315 ? -7.784 -10.737 25.251 1.00 98.31 315 LYS A C 1
ATOM 2544 O O . LYS A 1 315 ? -8.449 -9.712 25.129 1.00 98.31 315 LYS A O 1
ATOM 2549 N N . PHE A 1 316 ? -6.511 -10.825 24.888 1.00 97.56 316 PHE A N 1
ATOM 2550 C CA . PHE A 1 316 ? -5.841 -9.813 24.084 1.00 97.56 316 PHE A CA 1
ATOM 2551 C C . PHE A 1 316 ? -5.782 -10.296 22.637 1.00 97.56 316 PHE A C 1
ATOM 2553 O O . PHE A 1 316 ? -5.380 -11.435 22.392 1.00 97.56 316 PHE A O 1
ATOM 2560 N N . MET A 1 317 ? -6.190 -9.448 21.701 1.00 97.00 317 MET A N 1
ATOM 2561 C CA . MET A 1 317 ? -6.285 -9.779 20.280 1.00 97.00 317 MET A CA 1
ATOM 2562 C C . MET A 1 317 ? -5.6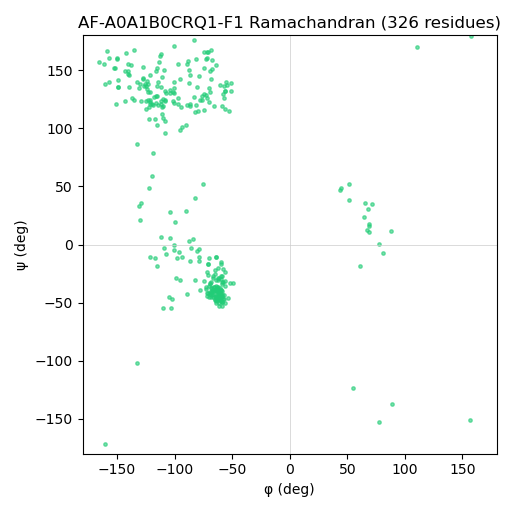01 -8.678 19.477 1.00 97.00 317 MET A C 1
ATOM 2564 O O . MET A 1 317 ? -5.781 -7.501 19.766 1.00 97.00 317 MET A O 1
ATOM 2568 N N . THR A 1 318 ? -4.778 -9.046 18.506 1.00 94.31 318 THR A N 1
ATOM 2569 C CA . THR A 1 318 ? -4.010 -8.096 17.694 1.00 94.31 318 THR A CA 1
ATOM 2570 C C . THR A 1 318 ? -3.741 -8.712 16.336 1.00 94.31 318 THR A C 1
ATOM 2572 O O . THR A 1 318 ? -3.629 -9.938 16.219 1.00 94.31 318 THR A O 1
ATOM 2575 N N . HIS A 1 319 ? -3.593 -7.869 15.323 1.00 89.75 319 HIS A N 1
ATOM 2576 C CA . HIS A 1 319 ? -2.894 -8.272 14.112 1.00 89.75 319 HIS A CA 1
ATOM 2577 C C . HIS A 1 319 ? -1.383 -8.378 14.404 1.00 89.75 319 HIS A C 1
ATOM 2579 O O . HIS A 1 319 ? -0.919 -7.989 15.481 1.00 89.75 319 HIS A O 1
ATOM 2585 N N . ALA A 1 320 ? -0.631 -9.004 13.500 1.00 86.00 320 ALA A N 1
ATOM 2586 C CA . ALA A 1 320 ? 0.793 -9.260 13.698 1.00 86.00 320 ALA A CA 1
ATOM 2587 C C . ALA A 1 320 ? 1.612 -8.861 12.468 1.00 86.00 320 ALA A C 1
ATOM 2589 O O . ALA A 1 320 ? 1.917 -7.699 12.283 1.00 86.00 320 ALA A O 1
ATOM 2590 N N . ASN A 1 321 ? 2.030 -9.820 11.646 1.00 82.38 321 ASN A N 1
ATOM 2591 C CA . ASN A 1 321 ? 2.800 -9.553 10.436 1.00 82.38 321 ASN A CA 1
ATOM 2592 C C . ASN A 1 321 ? 2.359 -10.493 9.321 1.00 82.38 321 ASN A C 1
ATOM 2594 O O . ASN A 1 321 ? 1.760 -11.545 9.567 1.00 82.38 321 ASN A O 1
ATOM 2598 N N . GLY A 1 322 ? 2.747 -10.154 8.091 1.00 82.94 322 GLY A N 1
ATOM 2599 C CA . GLY A 1 322 ? 2.645 -11.079 6.971 1.00 82.94 322 GLY A CA 1
ATOM 2600 C C . GLY A 1 322 ? 3.386 -12.394 7.273 1.00 82.94 322 GLY A C 1
ATOM 2601 O O . GLY A 1 322 ? 4.493 -12.371 7.817 1.00 82.94 322 GLY A O 1
ATOM 2602 N N . PRO A 1 323 ? 2.842 -13.563 6.887 1.00 84.88 323 PRO A N 1
ATOM 2603 C CA . PRO A 1 323 ? 3.436 -14.868 7.206 1.00 84.88 323 PRO A CA 1
ATOM 2604 C C . PRO A 1 323 ? 4.817 -15.102 6.566 1.00 84.88 323 PRO A C 1
ATOM 2606 O O . PRO A 1 323 ? 5.498 -16.079 6.887 1.00 84.88 323 PRO A O 1
ATOM 2609 N N . THR A 1 324 ? 5.235 -14.237 5.640 1.00 84.56 324 THR A N 1
ATOM 2610 C CA . THR A 1 324 ? 6.526 -14.290 4.943 1.00 84.56 324 THR A CA 1
ATOM 2611 C C . THR A 1 324 ? 7.618 -13.442 5.600 1.00 84.56 324 THR A C 1
ATOM 2613 O O . THR A 1 324 ? 8.789 -13.652 5.286 1.00 84.56 324 THR A O 1
ATOM 2616 N N . VAL A 1 325 ? 7.281 -12.580 6.569 1.00 77.00 325 VAL A N 1
ATOM 2617 C CA . VAL A 1 325 ? 8.215 -11.659 7.257 1.00 77.00 325 VAL A CA 1
ATOM 2618 C C . VAL A 1 325 ? 9.302 -12.397 8.070 1.00 77.00 325 VAL A C 1
ATOM 2620 O O . VAL A 1 325 ? 10.295 -11.805 8.475 1.00 77.00 325 VAL A O 1
ATOM 2623 N N . GLN A 1 326 ? 9.191 -13.719 8.259 1.00 60.72 326 GLN A N 1
ATOM 2624 C CA . GLN A 1 326 ? 10.120 -14.524 9.071 1.00 60.72 326 GLN A CA 1
ATOM 2625 C C . GLN A 1 326 ? 10.639 -15.805 8.388 1.00 60.72 326 GLN A C 1
ATOM 2627 O O . GLN A 1 326 ? 10.876 -16.814 9.050 1.00 60.72 326 GLN A O 1
ATOM 2632 N N . ARG A 1 327 ? 10.833 -15.811 7.063 1.00 43.56 327 ARG A N 1
ATOM 2633 C CA . ARG A 1 327 ? 11.432 -16.966 6.355 1.00 43.56 327 ARG A CA 1
ATOM 2634 C C . ARG A 1 327 ? 12.736 -16.632 5.623 1.00 43.56 327 ARG A C 1
ATOM 2636 O O . ARG A 1 327 ? 12.821 -16.831 4.411 1.00 43.56 327 ARG A O 1
ATOM 2643 N N . ARG A 1 328 ? 13.751 -16.153 6.342 1.00 39.09 328 ARG A N 1
ATOM 2644 C CA . ARG A 1 328 ? 15.143 -16.184 5.863 1.00 39.09 328 ARG A CA 1
ATOM 2645 C C . ARG A 1 328 ? 16.042 -16.900 6.850 1.00 39.09 328 ARG A C 1
ATOM 2647 O O . ARG A 1 328 ? 15.881 -16.642 8.061 1.00 39.09 328 ARG A O 1
#

InterPro domains:
  IPR015576 Spermine synthase, animal [PTHR46315] (1-325)
  IPR029063 S-adenosyl-L-methionine-dependent methyltransferase superfamily [G3DSA:3.40.50.150] (178-328)
  IPR029063 S-adenosyl-L-methionine-dependent methyltransferase superfamily [SSF53335] (112-324)
  IPR030373 Polyamine biosynthesis domain, conserved site [PS01330] (199-212)
  IPR030374 Polyamine biosynthesis domain [PS51006] (126-328)
  IPR035246 Spermidine synthase, tetramerisation domain [PF17284] (133-175)
  IPR037163 Spermidine synthase, tetramerisation domain superfamily [G3DSA:2.30.140.10] (122-177)
  IPR040900 Spermine synthase, N-terminal [PF17950] (49-122)

Foldseek 3Di:
DFKWKKKKKFAFQLVCQVDDVSVVVLVVLLVVLCCVQQPQWDWDDKDQDPQGIKTWTAHPQGWIWIWTARNVRRMIMIIIIDDDDPPDDDSGDPVNSVVSQVSSCVVRVTPDMDIDHIDTHPDPDDQWAAALQGDTDGFQWDDWPDWDADPPWTWTWTQGPVQGTFIATNRRTQHGLNVLVVLCVLVVPPPDQQAQWFEEEEAPLLQLNVQVSVVRHHQAYEYEHQDLPSNVCSCVGVCSRRPCCSVVQDDPHYHYDHRHVLVVLVVCLVVVAAGQEYEYSDDDDNDDPDCDDPVNVVVVSVVVSRVSRYDPNHDYTYDDHDPNSPDD